Protein AF-A0A4Q8QTD3-F1 (afdb_monomer)

Radius of gyration: 36.37 Å; Cα contacts (8 Å, |Δi|>4): 148; chains: 1; bounding box: 73×109×83 Å

pLDDT: mean 72.82, std 19.36, range [32.16, 93.31]

Secondary structure (DSSP, 8-state):
-HHHHHHHHHTT-----SS-------S------SS-HHHHHHHHHHH-SEEEHHHHHHHHHHTT--HHHHHHHHHHHHHTTSEEEEETTEEEETTS--PPPPP-----------SS-HHHHHHHHHTT-S-EEHHHHHHHHHHTT--GGGHHHHHHHHHHTTSEEE-SSSEEEE-----------------SS-----------------

Solvent-accessible surface area (backbone atoms only — not comparable to full-atom values): 13478 Å² total; per-residue (Å²): 110,70,74,58,51,55,54,43,44,73,73,70,52,66,75,84,57,99,57,91,62,74,68,66,87,65,72,82,72,74,83,80,64,95,64,54,56,50,62,57,47,53,63,54,40,71,84,41,49,63,44,43,52,66,56,53,37,48,55,34,46,76,73,73,42,55,63,65,50,43,55,51,26,56,49,51,34,39,75,70,55,57,29,38,79,75,52,96,59,30,39,28,36,54,87,53,84,75,71,77,73,79,74,80,72,72,71,79,70,83,69,78,80,61,97,61,56,77,62,59,53,51,53,59,67,39,71,85,36,80,61,50,42,60,66,60,54,28,50,55,27,50,77,66,77,38,68,45,78,57,48,60,66,48,51,54,52,33,44,75,68,57,46,33,44,79,77,55,96,65,31,33,24,54,47,79,72,76,78,70,83,73,74,80,76,79,74,94,68,90,87,79,90,85,92,76,87,81,89,80,85,81,85,87,87,84,84,88,86,136

Nearest PDB structures (foldseek):
  5v89-assembly2_C  TM=8.504E-01  e=2.944E-02  Homo sapiens
  4n0b-assembly2_C  TM=5.192E-01  e=8.132E-01  Bacillus subtilis
  4mgr-assembly1_A  TM=4.210E-01  e=3.724E-01  Bacillus subtilis
  4tv7-assembly2_C  TM=5.434E-01  e=1.202E+00  Bacillus subtilis subsp. subtilis str. 168
  4tv7-assembly2_D  TM=4.326E-01  e=1.202E+00  Bacillus subtilis subsp. subtilis str. 168

Mean predicted aligned error: 20.64 Å

Structure (mmCIF, N/CA/C/O backbone):
data_AF-A0A4Q8QTD3-F1
#
_entry.id   AF-A0A4Q8QTD3-F1
#
loop_
_atom_site.group_PDB
_atom_site.id
_atom_site.type_symbol
_atom_site.label_atom_id
_atom_site.label_alt_id
_atom_site.label_comp_id
_atom_site.label_asym_id
_atom_site.label_entity_id
_atom_site.label_seq_id
_atom_site.pdbx_PDB_ins_code
_atom_site.Cartn_x
_atom_site.Cartn_y
_atom_site.Cartn_z
_atom_site.occupancy
_atom_site.B_iso_or_equiv
_atom_site.auth_seq_id
_atom_site.auth_comp_id
_atom_site.auth_asym_id
_atom_site.auth_atom_id
_atom_site.pdbx_PDB_model_num
ATOM 1 N N . MET A 1 1 ? -15.862 39.656 -31.531 1.00 57.81 1 MET A N 1
ATOM 2 C CA . MET A 1 1 ? -14.862 38.690 -31.011 1.00 57.81 1 MET A CA 1
ATOM 3 C C . MET A 1 1 ? -14.394 38.979 -29.577 1.00 57.81 1 MET A C 1
ATOM 5 O O . MET A 1 1 ? -14.148 38.025 -28.854 1.00 57.81 1 MET A O 1
ATOM 9 N N . GLY A 1 2 ? -14.325 40.237 -29.113 1.00 61.56 2 GLY A N 1
ATOM 10 C CA . GLY A 1 2 ? -13.826 40.591 -27.764 1.00 61.56 2 GLY A CA 1
ATOM 11 C C . GLY A 1 2 ? -14.442 39.853 -26.554 1.00 61.56 2 GLY A C 1
ATOM 12 O O . GLY A 1 2 ? -13.678 39.360 -25.724 1.00 61.56 2 GLY A O 1
ATOM 13 N N . PRO A 1 3 ? -15.777 39.686 -26.452 1.00 70.44 3 PRO A N 1
ATOM 14 C CA . PRO A 1 3 ? -16.388 38.979 -25.316 1.00 70.44 3 PRO A CA 1
ATOM 15 C C . PRO A 1 3 ? -16.019 37.488 -25.260 1.00 70.44 3 PRO A C 1
ATOM 17 O O . PRO A 1 3 ? -15.847 36.919 -24.186 1.00 70.44 3 PRO A O 1
ATOM 20 N N . ILE A 1 4 ? -15.852 36.865 -26.429 1.00 64.25 4 ILE A N 1
ATOM 21 C CA . ILE A 1 4 ? -15.535 35.439 -26.579 1.00 64.25 4 ILE A CA 1
ATOM 22 C C . ILE A 1 4 ? -14.076 35.181 -26.187 1.00 64.25 4 ILE A C 1
ATOM 24 O O . ILE A 1 4 ? -13.793 34.253 -25.434 1.00 64.25 4 ILE A O 1
ATOM 28 N N . ILE A 1 5 ? -13.157 36.051 -26.618 1.00 65.19 5 ILE A N 1
ATOM 29 C CA . ILE A 1 5 ? -11.734 35.982 -26.254 1.00 65.19 5 ILE A CA 1
ATOM 30 C C . ILE A 1 5 ? -11.563 36.117 -24.736 1.00 65.19 5 ILE A C 1
ATOM 32 O O . ILE A 1 5 ? -10.833 35.339 -24.129 1.00 65.19 5 ILE A O 1
ATOM 36 N N . ALA A 1 6 ? -12.284 37.044 -24.098 1.00 67.12 6 ALA A N 1
ATOM 37 C CA . ALA A 1 6 ? -12.226 37.224 -22.647 1.00 67.12 6 ALA A CA 1
ATOM 38 C C . ALA A 1 6 ? -12.678 35.968 -21.877 1.00 67.12 6 ALA A C 1
ATOM 40 O O . ALA A 1 6 ? -12.071 35.601 -20.868 1.00 67.12 6 ALA A O 1
ATOM 41 N N . MET A 1 7 ? -13.711 35.278 -22.367 1.00 68.75 7 MET A N 1
ATOM 42 C CA . MET A 1 7 ? -14.227 34.054 -21.751 1.00 68.75 7 MET A CA 1
ATOM 43 C C . MET A 1 7 ? -13.287 32.855 -21.971 1.00 68.75 7 MET A C 1
ATOM 45 O O . MET A 1 7 ? -13.043 32.094 -21.036 1.00 68.75 7 MET A O 1
ATOM 49 N N . LEU A 1 8 ? -12.680 32.735 -23.158 1.00 65.88 8 LEU A N 1
ATOM 50 C CA . LEU A 1 8 ? -11.681 31.708 -23.489 1.00 65.88 8 LEU A CA 1
ATOM 51 C C . LEU A 1 8 ? -10.381 31.868 -22.682 1.00 65.88 8 LEU A C 1
ATOM 53 O O . LEU A 1 8 ? -9.872 30.890 -22.134 1.00 65.88 8 LEU A O 1
ATOM 57 N N . THR A 1 9 ? -9.891 33.098 -22.513 1.00 67.06 9 THR A N 1
ATOM 58 C CA . THR A 1 9 ? -8.740 33.392 -21.643 1.00 67.06 9 THR A CA 1
ATOM 59 C C . THR A 1 9 ? -9.038 33.028 -20.187 1.00 67.06 9 THR A C 1
ATOM 61 O O . THR A 1 9 ? -8.181 32.480 -19.493 1.00 67.06 9 THR A O 1
ATOM 64 N N . ARG A 1 10 ? -10.273 33.263 -19.715 1.00 70.94 10 ARG A N 1
ATOM 65 C CA . ARG A 1 10 ? -10.701 32.907 -18.351 1.00 70.94 10 ARG A CA 1
ATOM 66 C C . ARG A 1 10 ? -10.740 31.391 -18.111 1.00 70.94 10 ARG A C 1
ATOM 68 O O . ARG A 1 10 ? -10.582 30.966 -16.971 1.00 70.94 10 ARG A O 1
ATOM 75 N N . MET A 1 11 ? -10.888 30.587 -19.165 1.00 66.81 11 MET A N 1
ATOM 76 C CA . MET A 1 11 ? -10.760 29.122 -19.124 1.00 66.81 11 MET A CA 1
ATOM 77 C C . MET A 1 11 ? -9.309 28.623 -19.256 1.00 66.81 11 MET A C 1
ATOM 79 O O . MET A 1 11 ? -9.078 27.417 -19.275 1.00 66.81 11 MET A O 1
ATOM 83 N N . GLY A 1 12 ? -8.322 29.524 -19.327 1.00 62.34 12 GLY A N 1
ATOM 84 C CA . GLY A 1 12 ? -6.897 29.179 -19.365 1.00 62.34 12 GLY A CA 1
ATOM 85 C C . GLY A 1 12 ? -6.316 28.962 -20.764 1.00 62.34 12 GLY A C 1
ATOM 86 O O . GLY A 1 12 ? -5.175 28.516 -20.875 1.00 62.34 12 GLY A O 1
ATOM 87 N N . VAL A 1 13 ? -7.059 29.292 -21.824 1.00 60.62 13 VAL A N 1
ATOM 88 C CA . VAL A 1 13 ? -6.584 29.202 -23.214 1.00 60.62 13 VAL A CA 1
ATOM 89 C C . VAL A 1 13 ? -5.667 30.392 -23.523 1.00 60.62 13 VAL A C 1
ATOM 91 O O . VAL A 1 13 ? -5.983 31.530 -23.177 1.00 60.62 13 VAL A O 1
ATOM 94 N N . ARG A 1 14 ? -4.517 30.143 -24.160 1.00 54.16 14 ARG A N 1
ATOM 95 C CA . ARG A 1 14 ? -3.536 31.169 -24.570 1.00 54.16 14 ARG A CA 1
ATOM 96 C C . ARG A 1 14 ? -3.346 31.142 -26.096 1.00 54.16 14 ARG A C 1
ATOM 98 O O . ARG A 1 14 ? -3.673 30.141 -26.716 1.00 54.16 14 ARG A O 1
ATOM 105 N N . ASN A 1 15 ? -2.826 32.231 -26.679 1.00 54.03 15 ASN A N 1
ATOM 106 C CA . ASN A 1 15 ? -2.647 32.447 -28.132 1.00 54.03 15 ASN A CA 1
ATOM 107 C C . ASN A 1 15 ? -3.945 32.467 -28.968 1.00 54.03 15 ASN A C 1
ATOM 109 O O . ASN A 1 15 ? -4.059 31.790 -29.984 1.00 54.03 15 ASN A O 1
ATOM 113 N N . ILE A 1 16 ? -4.925 33.284 -28.571 1.00 58.28 16 ILE A N 1
ATOM 114 C CA . ILE A 1 16 ? -6.166 33.462 -29.342 1.00 58.28 16 ILE A CA 1
ATOM 115 C C . ILE A 1 16 ? -5.935 34.517 -30.442 1.00 58.28 16 ILE A C 1
ATOM 117 O O . ILE A 1 16 ? -6.008 35.716 -30.176 1.00 58.28 16 ILE A O 1
ATOM 121 N N . GLY A 1 17 ? -5.609 34.076 -31.660 1.00 55.69 17 GLY A N 1
ATOM 122 C CA . GLY A 1 17 ? -5.544 34.927 -32.858 1.00 55.69 17 GLY A CA 1
ATOM 123 C C . GLY A 1 17 ? -6.922 35.193 -33.489 1.00 55.69 17 GLY A C 1
ATOM 124 O O . GLY A 1 17 ? -7.941 34.693 -33.016 1.00 55.69 17 GLY A O 1
ATOM 125 N N . TYR A 1 18 ? -6.961 35.971 -34.581 1.00 49.91 18 TYR A N 1
ATOM 126 C CA . TYR A 1 18 ? -8.181 36.187 -35.390 1.00 49.91 18 TYR A CA 1
ATOM 127 C C . TYR A 1 18 ? -8.646 34.925 -36.134 1.00 49.91 18 TYR A C 1
ATOM 129 O O . TYR A 1 18 ? -9.804 34.833 -36.536 1.00 49.91 18 TYR A O 1
ATOM 137 N N . GLU A 1 19 ? -7.764 33.938 -36.257 1.00 49.84 19 GLU A N 1
ATOM 138 C CA . GLU A 1 19 ? -8.079 32.592 -36.707 1.00 49.84 19 GLU A CA 1
ATOM 139 C C . GLU A 1 19 ? -8.161 31.686 -35.476 1.00 49.84 19 GLU A C 1
ATOM 141 O O . GLU A 1 19 ? -7.237 31.644 -34.663 1.00 49.84 19 GLU A O 1
ATOM 146 N N . LEU A 1 20 ? -9.279 30.977 -35.321 1.00 46.25 20 LEU A N 1
ATOM 147 C CA . LEU A 1 20 ? -9.574 30.035 -34.234 1.00 46.25 20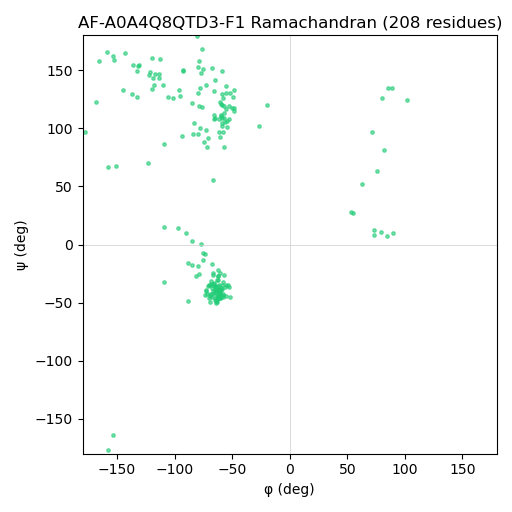 LEU A CA 1
ATOM 148 C C . LEU A 1 20 ? -8.666 28.782 -34.285 1.00 46.25 20 LEU A C 1
ATOM 150 O O . LEU A 1 20 ? -9.147 27.653 -34.306 1.00 46.25 20 LEU A O 1
ATOM 154 N N . ARG A 1 21 ? -7.338 28.942 -34.280 1.00 45.50 21 ARG A N 1
ATOM 155 C CA . ARG A 1 21 ? -6.421 27.864 -33.895 1.00 45.50 21 ARG A CA 1
ATOM 156 C C . ARG A 1 21 ? -6.427 27.768 -32.376 1.00 45.50 21 ARG A C 1
ATOM 158 O O . ARG A 1 21 ? -5.845 28.580 -31.668 1.00 45.50 21 ARG A O 1
ATOM 165 N N . THR A 1 22 ? -7.180 26.793 -31.891 1.00 50.28 22 THR A N 1
ATOM 166 C CA . THR A 1 22 ? -7.312 26.451 -30.479 1.00 50.28 22 THR A CA 1
ATOM 167 C C . THR A 1 22 ? -6.312 25.350 -30.153 1.00 50.28 22 THR A C 1
ATOM 169 O O . THR A 1 22 ? -6.612 24.169 -30.300 1.00 50.28 22 THR A O 1
ATOM 172 N N . ASP A 1 23 ? -5.125 25.721 -29.676 1.00 46.09 23 ASP A N 1
ATOM 173 C CA . ASP A 1 23 ? -4.270 24.763 -28.977 1.00 46.09 23 ASP A CA 1
ATOM 174 C C . ASP A 1 23 ? -4.876 24.538 -27.585 1.00 46.09 23 ASP A C 1
ATOM 176 O O . ASP A 1 23 ? -4.582 25.233 -26.610 1.00 46.09 23 ASP A O 1
ATOM 180 N N . ILE A 1 24 ? -5.798 23.578 -27.493 1.00 51.88 24 ILE A N 1
ATOM 181 C CA . ILE A 1 24 ? -6.149 22.967 -26.209 1.00 51.88 24 ILE A CA 1
ATOM 182 C C . ILE A 1 24 ? -4.835 22.382 -25.679 1.00 51.88 24 ILE A C 1
ATOM 184 O O . ILE A 1 24 ? -4.181 21.674 -26.447 1.00 51.88 24 ILE A O 1
ATOM 188 N N . PRO A 1 25 ? -4.414 22.635 -24.422 1.00 49.06 25 PRO A N 1
ATOM 189 C CA . PRO A 1 25 ? -3.289 21.921 -23.836 1.00 49.06 25 PRO A CA 1
ATOM 190 C C . PRO A 1 25 ? -3.655 20.440 -23.825 1.00 49.06 25 PRO A C 1
ATOM 192 O O . PRO A 1 25 ? -4.362 19.950 -22.943 1.00 49.06 25 PRO A O 1
ATOM 195 N N . ALA A 1 26 ? -3.253 19.751 -24.889 1.00 46.31 26 ALA A N 1
ATOM 196 C CA . ALA A 1 26 ? -3.499 18.348 -25.078 1.00 46.31 26 ALA A CA 1
ATOM 197 C C . ALA A 1 26 ? -2.926 17.644 -23.853 1.00 46.31 26 ALA A C 1
ATOM 199 O O . ALA A 1 26 ? -1.805 17.934 -23.426 1.00 46.31 26 ALA A O 1
ATOM 200 N N . PHE A 1 27 ? -3.749 16.775 -23.262 1.00 48.12 27 PHE A N 1
ATOM 201 C CA . PHE A 1 27 ? -3.371 15.754 -22.295 1.00 48.12 27 PHE A CA 1
ATOM 202 C C . PHE A 1 27 ? -1.881 15.448 -22.381 1.00 48.12 27 PHE A C 1
ATOM 204 O O . PHE A 1 27 ? -1.453 15.043 -23.460 1.00 48.12 27 PHE A O 1
ATOM 211 N N . ALA A 1 28 ? -1.140 15.654 -21.280 1.00 48.53 28 ALA A N 1
ATOM 212 C CA . ALA A 1 28 ? 0.297 15.396 -21.165 1.00 48.53 28 ALA A CA 1
ATOM 213 C C . ALA A 1 28 ? 0.714 14.291 -22.139 1.00 48.53 28 ALA A C 1
ATOM 215 O O . ALA A 1 28 ? 0.386 13.117 -21.926 1.00 48.53 28 ALA A O 1
ATOM 216 N N . SER A 1 29 ? 1.314 14.693 -23.263 1.00 50.56 29 SER A N 1
ATOM 217 C CA . SER A 1 29 ? 1.641 13.770 -24.339 1.00 50.56 29 SER A CA 1
ATOM 218 C C . SER A 1 29 ? 2.518 12.696 -23.724 1.00 50.56 29 SER A C 1
ATOM 220 O O . SER A 1 29 ? 3.561 13.011 -23.146 1.00 50.56 29 SER A O 1
ATOM 222 N N . LYS A 1 30 ? 2.072 11.437 -23.772 1.00 56.81 30 LYS A N 1
ATOM 223 C CA . LYS A 1 30 ? 2.907 10.322 -23.333 1.00 56.81 30 LYS A CA 1
ATOM 224 C C . LYS A 1 30 ? 4.195 10.427 -24.134 1.00 56.81 30 LYS A C 1
ATOM 226 O O . LYS A 1 30 ? 4.128 10.340 -25.357 1.00 56.81 30 LYS A O 1
ATOM 231 N N . THR A 1 31 ? 5.322 10.645 -23.459 1.00 62.38 31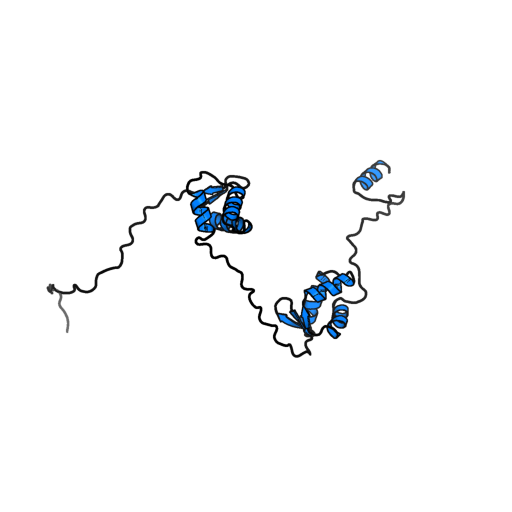 THR A N 1
ATOM 232 C CA . THR A 1 31 ? 6.637 10.595 -24.092 1.00 62.38 31 THR A CA 1
ATOM 233 C C . THR A 1 31 ? 6.727 9.257 -24.812 1.00 62.38 31 THR A C 1
ATOM 235 O O . THR A 1 31 ? 6.722 8.197 -24.180 1.00 62.38 31 THR A O 1
ATOM 238 N N . ALA A 1 32 ? 6.663 9.305 -26.139 1.00 63.31 32 ALA A N 1
ATOM 239 C CA . ALA A 1 32 ? 6.834 8.131 -26.965 1.00 63.31 32 ALA A CA 1
ATOM 240 C C . ALA A 1 32 ? 8.333 7.850 -26.981 1.00 63.31 32 ALA A C 1
ATOM 242 O O . ALA A 1 32 ? 9.123 8.707 -27.363 1.00 63.31 32 ALA A O 1
ATOM 243 N N . HIS A 1 33 ? 8.717 6.684 -26.477 1.00 74.00 33 HIS A N 1
ATOM 244 C CA . HIS A 1 33 ? 10.089 6.211 -26.574 1.00 74.00 33 HIS A CA 1
ATOM 245 C C . HIS A 1 33 ? 10.166 5.280 -27.785 1.00 74.00 33 HIS A C 1
ATOM 247 O O . HIS A 1 33 ? 9.319 4.394 -27.913 1.00 74.00 33 HIS A O 1
ATOM 253 N N . ASP A 1 34 ? 11.182 5.454 -28.631 1.00 74.31 34 ASP A N 1
ATOM 254 C CA . ASP A 1 34 ? 11.360 4.656 -29.856 1.00 74.31 34 ASP A CA 1
ATOM 255 C C . ASP A 1 34 ? 11.589 3.167 -29.557 1.00 74.31 34 ASP A C 1
ATOM 257 O O . ASP A 1 34 ? 11.184 2.285 -30.312 1.00 74.31 34 ASP A O 1
ATOM 261 N N . ILE A 1 35 ? 12.199 2.879 -28.405 1.00 83.06 35 ILE A N 1
ATOM 262 C CA . ILE A 1 35 ? 12.491 1.520 -27.945 1.00 83.06 35 ILE A CA 1
ATOM 263 C C . ILE A 1 35 ? 11.379 1.053 -27.006 1.00 83.06 35 ILE A C 1
ATOM 265 O O . ILE A 1 35 ? 11.085 1.711 -25.996 1.00 83.06 35 ILE A O 1
ATOM 269 N N . LYS A 1 36 ? 10.802 -0.124 -27.279 1.00 86.38 36 LYS A N 1
ATOM 270 C CA . LYS A 1 36 ? 9.797 -0.740 -26.403 1.00 86.38 36 LYS A CA 1
ATOM 271 C C . LYS A 1 36 ? 10.368 -0.965 -25.004 1.00 86.38 36 LYS A C 1
ATOM 273 O O . LYS A 1 36 ? 11.552 -1.226 -24.816 1.00 86.38 36 LYS A O 1
ATOM 278 N N . ALA A 1 37 ? 9.500 -0.894 -24.000 1.00 85.69 37 ALA A N 1
ATOM 279 C CA . ALA A 1 37 ? 9.891 -1.082 -22.604 1.00 85.69 37 ALA A CA 1
ATOM 280 C C . ALA A 1 37 ? 10.562 -2.448 -22.345 1.00 85.69 37 ALA A C 1
ATOM 282 O O . ALA A 1 37 ? 11.448 -2.544 -21.504 1.00 85.69 37 ALA A O 1
ATOM 283 N N . GLU A 1 38 ? 10.163 -3.486 -23.079 1.00 89.00 38 GLU A N 1
ATOM 284 C CA . GLU A 1 38 ? 10.738 -4.833 -22.981 1.00 89.00 38 GLU A CA 1
ATOM 285 C C . GLU A 1 38 ? 12.164 -4.895 -23.529 1.00 89.00 38 GLU A C 1
ATOM 287 O O . GLU A 1 38 ? 13.045 -5.427 -22.860 1.00 89.00 38 GLU A O 1
ATOM 292 N N . ASP A 1 39 ? 12.411 -4.308 -24.700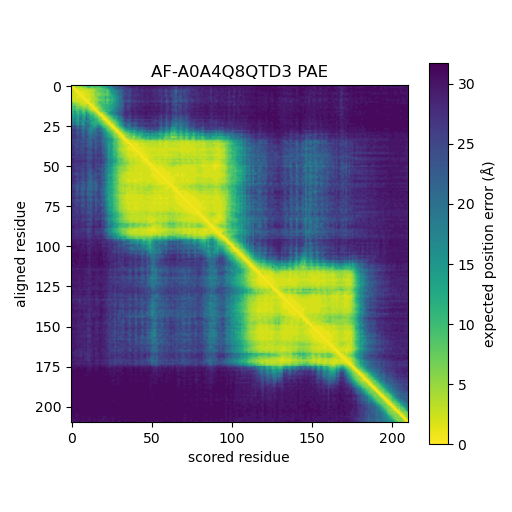 1.00 87.88 39 ASP A N 1
ATOM 293 C CA . ASP A 1 39 ? 13.738 -4.289 -25.328 1.00 87.88 39 ASP A CA 1
ATOM 294 C C . ASP A 1 39 ? 14.715 -3.451 -24.494 1.00 87.88 39 ASP A C 1
ATOM 296 O O . ASP A 1 39 ? 15.849 -3.857 -24.242 1.00 87.88 39 ASP A O 1
ATOM 300 N N . PHE A 1 40 ? 14.229 -2.326 -23.963 1.00 89.50 40 PHE A N 1
ATOM 301 C CA . PHE A 1 40 ? 14.981 -1.483 -23.038 1.00 89.50 40 PHE A CA 1
ATOM 302 C C . PHE A 1 40 ? 15.378 -2.240 -21.762 1.00 89.50 40 PHE A C 1
ATOM 304 O O . PHE A 1 40 ? 16.529 -2.195 -21.334 1.00 89.50 40 PHE A O 1
ATOM 311 N N . LEU A 1 41 ? 14.442 -2.993 -21.173 1.00 90.50 41 LEU A N 1
ATOM 312 C CA . LEU A 1 41 ? 14.736 -3.817 -20.003 1.00 90.50 41 LEU A CA 1
ATOM 313 C C . LEU A 1 41 ? 15.664 -4.994 -20.348 1.00 90.50 41 LEU A C 1
ATOM 315 O O . LEU A 1 41 ? 16.508 -5.351 -19.533 1.00 90.50 41 LEU A O 1
ATOM 319 N N . THR A 1 42 ? 15.544 -5.565 -21.550 1.00 89.25 42 THR A N 1
ATOM 320 C 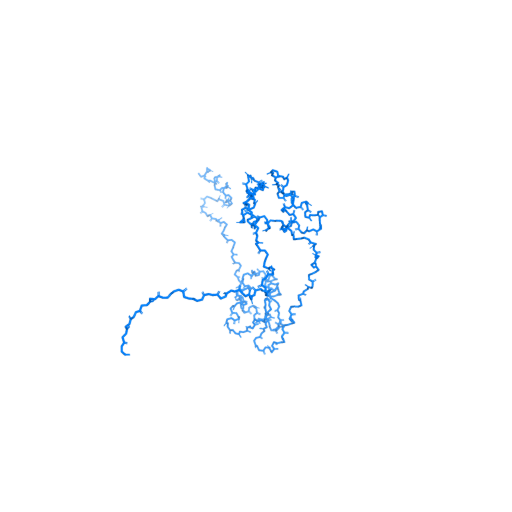CA . THR A 1 42 ? 16.362 -6.695 -22.024 1.00 89.25 42 THR A CA 1
ATOM 321 C C . THR A 1 42 ? 17.846 -6.340 -22.089 1.00 89.25 42 THR A C 1
ATOM 323 O O . THR A 1 42 ? 18.676 -7.128 -21.638 1.00 89.25 42 THR A O 1
ATOM 326 N N . ALA A 1 43 ? 18.184 -5.141 -22.572 1.00 88.19 43 ALA A N 1
ATOM 327 C CA . ALA A 1 43 ? 19.566 -4.664 -22.574 1.00 88.19 43 ALA A CA 1
ATOM 328 C C . ALA A 1 43 ? 20.130 -4.548 -21.146 1.00 88.19 43 ALA A C 1
ATOM 330 O O . ALA A 1 43 ? 21.240 -4.987 -20.870 1.00 88.19 43 ALA A O 1
ATOM 331 N N . TRP A 1 44 ? 19.336 -4.029 -20.207 1.00 91.06 44 TRP A N 1
ATOM 332 C CA . TRP A 1 44 ? 19.777 -3.802 -18.830 1.00 91.06 44 TRP A CA 1
ATOM 333 C C . TRP A 1 44 ? 19.974 -5.089 -18.009 1.00 91.06 44 TRP A C 1
ATOM 335 O O . TRP A 1 44 ? 20.895 -5.176 -17.192 1.00 91.06 44 TRP A O 1
ATOM 345 N N . ILE A 1 45 ? 19.137 -6.112 -18.224 1.00 90.25 45 ILE A N 1
ATOM 346 C CA . ILE A 1 45 ? 19.247 -7.404 -17.517 1.00 90.25 45 ILE A CA 1
ATOM 347 C C . ILE A 1 45 ? 20.418 -8.268 -18.007 1.00 90.25 45 ILE A C 1
ATOM 349 O O . ILE A 1 45 ? 20.703 -9.301 -17.395 1.00 90.25 45 ILE A O 1
ATOM 353 N N . ALA A 1 46 ? 21.093 -7.881 -19.096 1.00 86.69 46 ALA A N 1
ATOM 354 C CA . ALA A 1 46 ? 22.343 -8.515 -19.507 1.00 86.69 46 ALA A CA 1
ATOM 355 C C . ALA A 1 46 ? 23.418 -8.336 -18.421 1.00 86.69 46 ALA A C 1
ATOM 357 O O . ALA A 1 46 ? 24.031 -9.321 -18.009 1.00 86.69 46 ALA A O 1
ATOM 358 N N . ASP A 1 47 ? 23.531 -7.112 -17.894 1.00 86.44 47 ASP A N 1
ATOM 359 C CA . ASP A 1 47 ? 24.471 -6.730 -16.832 1.00 86.44 47 ASP A CA 1
ATOM 360 C C . ASP A 1 47 ? 23.904 -6.947 -15.418 1.00 86.44 47 ASP A C 1
ATOM 362 O O . ASP A 1 47 ? 24.641 -6.973 -14.433 1.00 86.44 47 ASP A O 1
ATOM 366 N N . HIS A 1 48 ? 22.583 -7.124 -15.302 1.00 87.06 48 HIS A N 1
ATOM 367 C CA . HIS A 1 48 ? 21.876 -7.329 -14.033 1.00 87.06 48 HIS A CA 1
ATOM 368 C C . HIS A 1 48 ? 21.089 -8.651 -14.053 1.00 87.06 48 HIS A C 1
ATOM 370 O O . HIS A 1 48 ? 19.856 -8.635 -14.072 1.00 87.06 48 HIS A O 1
ATOM 376 N N . PRO A 1 49 ? 21.767 -9.818 -14.029 1.00 84.75 49 PRO A N 1
ATOM 377 C CA . PRO A 1 49 ? 21.121 -11.129 -14.158 1.00 84.75 49 PRO A CA 1
ATOM 378 C C . PRO A 1 49 ? 20.132 -11.444 -13.028 1.00 84.75 49 PRO A C 1
ATOM 380 O O . PRO A 1 49 ? 19.177 -12.196 -13.223 1.00 84.75 49 PRO A O 1
ATOM 383 N N . THR A 1 50 ? 20.341 -10.864 -11.844 1.00 88.50 50 THR A N 1
ATOM 384 C CA . THR A 1 50 ? 19.438 -10.939 -10.689 1.00 88.50 50 THR A CA 1
ATOM 385 C C . THR A 1 50 ? 19.240 -9.542 -10.124 1.00 88.50 50 THR A C 1
ATOM 387 O O . THR A 1 50 ? 20.222 -8.865 -9.821 1.00 88.50 50 THR A O 1
ATOM 390 N N . PHE A 1 51 ? 17.995 -9.101 -9.955 1.00 89.38 51 PHE A N 1
ATOM 391 C CA . PHE A 1 51 ? 17.710 -7.708 -9.611 1.00 89.38 51 PHE A CA 1
ATOM 392 C C . PHE A 1 51 ? 16.392 -7.530 -8.850 1.00 89.38 51 PHE A C 1
ATOM 394 O O . PHE A 1 51 ? 15.500 -8.388 -8.868 1.00 89.38 51 PHE A O 1
ATOM 401 N N . LYS A 1 52 ? 16.242 -6.375 -8.188 1.00 91.25 52 LYS A N 1
ATOM 402 C CA . LYS A 1 52 ? 14.977 -5.968 -7.564 1.00 91.25 52 LYS A CA 1
ATOM 403 C C . LYS A 1 52 ? 14.157 -5.113 -8.520 1.00 91.25 52 LYS A C 1
ATOM 405 O O . LYS A 1 52 ? 14.689 -4.304 -9.273 1.00 91.25 52 LYS A O 1
ATOM 410 N N . ALA A 1 53 ? 12.834 -5.197 -8.404 1.00 91.50 53 ALA A N 1
ATOM 411 C CA . ALA A 1 53 ? 11.894 -4.364 -9.157 1.00 91.50 53 ALA A CA 1
ATOM 412 C C . ALA A 1 53 ? 12.205 -2.865 -9.018 1.00 91.50 53 ALA A C 1
ATOM 414 O O . ALA A 1 53 ? 12.059 -2.105 -9.967 1.00 91.50 53 ALA A O 1
ATOM 415 N N . ILE A 1 54 ? 12.647 -2.442 -7.828 1.00 91.12 54 ILE A N 1
ATOM 416 C CA . ILE A 1 54 ? 12.980 -1.042 -7.552 1.00 91.12 54 ILE A CA 1
ATOM 417 C C . ILE A 1 54 ? 14.193 -0.559 -8.354 1.00 91.12 54 ILE A C 1
ATOM 419 O O . ILE A 1 54 ? 14.212 0.599 -8.767 1.00 91.12 54 ILE A O 1
ATOM 423 N N . ASP A 1 55 ? 15.155 -1.441 -8.625 1.00 92.12 55 ASP A N 1
ATOM 424 C CA . ASP A 1 55 ? 16.354 -1.116 -9.398 1.00 92.12 55 ASP A CA 1
ATOM 425 C C . ASP A 1 55 ? 15.986 -0.934 -10.876 1.00 92.12 55 ASP A C 1
ATOM 427 O O . ASP A 1 55 ? 16.357 0.068 -11.487 1.00 92.12 55 ASP A O 1
ATOM 431 N N . ALA A 1 56 ? 15.126 -1.812 -11.408 1.00 92.06 56 ALA A N 1
ATOM 432 C CA . ALA A 1 56 ? 14.559 -1.666 -12.749 1.00 92.06 56 ALA A CA 1
ATOM 433 C C . ALA A 1 56 ? 13.709 -0.386 -12.882 1.00 92.06 56 ALA A C 1
ATOM 435 O O . ALA A 1 56 ? 13.801 0.332 -13.877 1.00 92.06 56 ALA A O 1
ATOM 436 N N . VAL A 1 57 ? 12.912 -0.039 -11.862 1.00 93.31 57 VAL A N 1
ATOM 437 C CA . VAL A 1 57 ? 12.154 1.227 -11.840 1.00 93.31 57 VAL A CA 1
ATOM 438 C C . VAL A 1 57 ? 13.096 2.432 -11.819 1.00 93.31 57 VAL A C 1
ATOM 440 O O . VAL A 1 57 ? 12.815 3.432 -12.479 1.00 93.31 57 VAL A O 1
ATOM 443 N N . ARG A 1 58 ? 14.218 2.359 -11.092 1.00 92.62 58 ARG A N 1
ATOM 444 C CA . ARG A 1 58 ? 15.228 3.426 -11.074 1.00 92.62 58 ARG A CA 1
ATOM 445 C C . ARG A 1 58 ? 15.869 3.605 -12.448 1.00 92.62 58 ARG A C 1
ATOM 447 O O . ARG A 1 58 ? 16.024 4.742 -12.877 1.00 92.62 58 ARG A O 1
ATOM 454 N N . HIS A 1 59 ? 16.180 2.508 -13.135 1.00 92.31 59 HIS A N 1
ATOM 455 C CA . HIS A 1 59 ? 16.723 2.544 -14.491 1.00 92.31 59 HIS A CA 1
ATOM 456 C C . HIS A 1 59 ? 15.741 3.186 -15.483 1.00 92.31 59 HIS A C 1
ATOM 458 O O . HIS A 1 59 ? 16.105 4.112 -16.199 1.00 92.31 59 HIS A O 1
ATOM 464 N N . PHE A 1 60 ? 14.463 2.798 -15.438 1.00 91.88 60 PHE A N 1
ATOM 465 C CA . PHE A 1 60 ? 13.417 3.406 -16.268 1.00 91.88 60 PHE A CA 1
ATOM 466 C C . PHE A 1 60 ? 13.249 4.904 -15.999 1.00 91.88 60 PHE A C 1
ATOM 468 O O . PHE A 1 60 ? 13.124 5.687 -16.933 1.00 91.88 60 PHE A O 1
ATOM 475 N N . ARG A 1 61 ? 13.276 5.320 -14.729 1.00 89.81 61 ARG A N 1
ATOM 476 C CA . ARG A 1 61 ? 13.180 6.740 -14.361 1.00 89.81 61 ARG A CA 1
ATOM 477 C C . ARG A 1 61 ? 14.370 7.562 -14.840 1.00 89.81 61 ARG A C 1
ATOM 479 O O . ARG A 1 61 ? 14.171 8.719 -15.191 1.00 89.81 61 ARG A O 1
ATOM 486 N N . ALA A 1 62 ? 15.573 6.988 -14.834 1.00 89.31 62 ALA A N 1
ATOM 487 C CA . ALA A 1 62 ? 16.766 7.664 -15.338 1.00 89.31 62 ALA A CA 1
ATOM 488 C C . ALA A 1 62 ? 16.647 7.991 -16.838 1.00 89.31 62 ALA A C 1
ATOM 490 O O . ALA A 1 62 ? 17.147 9.021 -17.268 1.00 89.31 62 ALA A O 1
ATOM 491 N N . ASP A 1 63 ? 15.910 7.170 -17.591 1.00 86.06 63 ASP A N 1
ATOM 492 C CA . ASP A 1 63 ? 15.588 7.375 -19.012 1.00 86.06 63 ASP A CA 1
ATOM 493 C C . ASP A 1 63 ? 14.281 8.173 -19.233 1.00 86.06 63 ASP A C 1
ATOM 495 O O . ASP A 1 63 ? 13.737 8.232 -20.332 1.00 86.06 63 ASP A O 1
ATOM 499 N N . GLY A 1 64 ? 13.700 8.749 -18.173 1.00 85.50 64 GLY A N 1
ATOM 500 C CA . GLY A 1 64 ? 12.441 9.503 -18.249 1.00 85.50 64 GLY A CA 1
ATOM 501 C C . GLY A 1 64 ? 11.181 8.648 -18.450 1.00 85.50 64 GLY A C 1
ATOM 502 O O . GLY A 1 64 ? 10.091 9.192 -18.634 1.00 85.50 64 GLY A O 1
ATOM 503 N N . ARG A 1 65 ? 11.284 7.315 -18.377 1.00 87.56 65 ARG A N 1
ATOM 504 C CA . ARG A 1 65 ? 10.153 6.389 -18.538 1.00 87.56 65 ARG A CA 1
ATOM 505 C C . ARG A 1 65 ? 9.313 6.289 -17.268 1.00 87.56 65 ARG A C 1
ATOM 507 O O . ARG A 1 65 ? 9.781 6.425 -16.135 1.00 87.56 65 ARG A O 1
ATOM 514 N N . THR A 1 66 ? 8.036 5.964 -17.450 1.00 88.06 66 THR A N 1
ATOM 515 C CA . THR A 1 66 ? 7.098 5.808 -16.331 1.00 88.06 66 THR A CA 1
ATOM 516 C C . THR A 1 66 ? 7.304 4.498 -15.566 1.00 88.06 66 THR A C 1
ATOM 518 O O . THR A 1 66 ? 7.637 3.455 -16.133 1.00 88.06 66 THR A O 1
ATOM 521 N N . ASN A 1 67 ? 6.983 4.513 -14.268 1.00 89.94 67 ASN A N 1
ATOM 522 C CA . ASN A 1 67 ? 6.945 3.298 -13.447 1.00 89.94 67 ASN A CA 1
ATOM 523 C C . ASN A 1 67 ? 5.997 2.236 -14.025 1.00 89.94 67 ASN A C 1
ATOM 525 O O . ASN A 1 67 ? 6.277 1.045 -13.929 1.00 89.94 67 ASN A O 1
ATOM 529 N N . GLY A 1 68 ? 4.870 2.669 -14.602 1.00 88.44 68 GLY A N 1
ATOM 530 C CA . GLY A 1 68 ? 3.887 1.772 -15.208 1.00 88.44 68 GLY A CA 1
ATOM 531 C C . GLY A 1 68 ? 4.490 0.963 -16.353 1.00 88.44 68 GLY A C 1
ATOM 532 O O . GLY A 1 68 ? 4.328 -0.252 -16.378 1.00 88.44 68 GLY A O 1
ATOM 533 N N . ALA A 1 69 ? 5.263 1.609 -17.233 1.00 88.50 69 ALA A N 1
ATOM 534 C CA . ALA A 1 69 ? 5.960 0.930 -18.325 1.00 88.50 69 ALA A CA 1
ATOM 535 C C . ALA A 1 69 ? 6.943 -0.140 -17.817 1.00 88.50 69 ALA A C 1
ATOM 537 O O . ALA A 1 69 ? 7.000 -1.227 -18.386 1.00 88.50 69 ALA A O 1
ATOM 538 N N . CYS A 1 70 ? 7.655 0.132 -16.716 1.00 92.12 70 CYS A N 1
ATOM 539 C CA . CYS A 1 70 ? 8.557 -0.832 -16.077 1.00 92.12 70 CYS A CA 1
ATOM 540 C C . CYS A 1 70 ? 7.802 -2.068 -15.560 1.00 92.12 70 CYS A C 1
ATOM 542 O O . CYS A 1 70 ? 8.166 -3.198 -15.876 1.00 92.12 70 CYS A O 1
ATOM 544 N N . TYR A 1 71 ? 6.710 -1.875 -14.811 1.00 93.19 71 TYR A N 1
ATOM 545 C CA . TYR A 1 71 ? 5.926 -3.000 -14.289 1.00 93.19 71 TYR A CA 1
ATOM 546 C C . TYR A 1 71 ? 5.237 -3.809 -15.390 1.00 93.19 71 TYR A C 1
ATOM 548 O O . TYR A 1 71 ? 5.167 -5.034 -15.278 1.00 93.19 71 TYR A O 1
ATOM 556 N N . THR A 1 72 ? 4.768 -3.151 -16.453 1.00 92.12 72 THR A N 1
ATOM 557 C CA . THR A 1 72 ? 4.231 -3.836 -17.632 1.00 92.12 72 THR A CA 1
ATOM 558 C C . THR A 1 72 ? 5.313 -4.669 -18.312 1.00 92.12 72 THR A C 1
ATOM 560 O O . THR A 1 72 ? 5.088 -5.852 -18.534 1.00 92.12 72 THR A O 1
ATOM 563 N N . ALA A 1 73 ? 6.505 -4.113 -18.556 1.00 91.75 73 ALA A N 1
ATOM 564 C CA . ALA A 1 73 ? 7.614 -4.857 -19.157 1.00 91.75 73 ALA A CA 1
ATOM 565 C C . ALA A 1 73 ? 8.037 -6.062 -18.306 1.00 91.75 73 ALA A C 1
ATOM 567 O O . ALA A 1 73 ? 8.157 -7.166 -18.827 1.00 91.75 73 ALA A O 1
ATOM 568 N N . LEU A 1 74 ? 8.180 -5.886 -16.986 1.00 93.19 74 LEU A N 1
ATOM 569 C CA . LEU A 1 74 ? 8.498 -6.984 -16.066 1.00 93.19 74 LEU A CA 1
ATOM 570 C C . LEU A 1 74 ? 7.455 -8.101 -16.129 1.00 93.19 74 LEU A C 1
ATOM 572 O O . LEU A 1 74 ? 7.812 -9.276 -16.133 1.00 93.19 74 LEU A O 1
ATOM 576 N N . ARG A 1 75 ? 6.167 -7.744 -16.184 1.00 92.50 75 ARG A N 1
ATOM 577 C CA . ARG A 1 75 ? 5.084 -8.717 -16.319 1.00 92.50 75 ARG A CA 1
ATOM 578 C C . ARG A 1 75 ? 5.171 -9.458 -17.651 1.00 92.50 75 ARG A C 1
ATOM 580 O O . ARG A 1 75 ? 5.182 -10.684 -17.638 1.00 92.50 75 ARG A O 1
ATOM 587 N N . THR A 1 76 ? 5.293 -8.737 -18.765 1.00 92.25 76 THR A N 1
ATOM 588 C CA . THR A 1 76 ? 5.361 -9.347 -20.097 1.00 92.25 76 THR A CA 1
ATOM 589 C C . THR A 1 76 ? 6.577 -10.261 -20.242 1.00 92.25 76 THR A C 1
ATOM 591 O O . THR A 1 76 ? 6.467 -11.350 -20.789 1.00 92.25 76 THR A O 1
ATOM 594 N N . MET A 1 77 ? 7.739 -9.868 -19.718 1.00 91.62 77 MET A N 1
ATOM 595 C CA . MET A 1 77 ? 8.957 -10.685 -19.772 1.00 91.62 77 MET A CA 1
ATOM 596 C C . MET A 1 77 ? 8.870 -11.947 -18.902 1.00 91.62 77 MET A C 1
ATOM 598 O O . MET A 1 77 ? 9.422 -12.986 -19.259 1.00 91.62 77 MET A O 1
ATOM 602 N N . VAL A 1 78 ? 8.135 -11.896 -17.786 1.00 92.00 78 VAL A N 1
ATOM 603 C CA . VAL A 1 78 ? 7.816 -13.101 -17.003 1.00 92.00 78 VAL A CA 1
ATOM 604 C C . VAL A 1 78 ? 6.842 -14.008 -17.758 1.00 92.00 78 VAL A C 1
ATOM 606 O O . VAL A 1 78 ? 7.053 -15.216 -17.794 1.00 92.00 78 VAL A O 1
ATOM 609 N N . GLU A 1 79 ? 5.809 -13.449 -18.394 1.00 90.81 79 GLU A N 1
ATOM 610 C CA . GLU A 1 79 ? 4.848 -14.211 -19.209 1.00 90.81 79 GLU A CA 1
ATOM 611 C C . GLU A 1 79 ? 5.520 -14.863 -20.433 1.00 90.81 79 GLU A C 1
ATOM 613 O O . GLU A 1 79 ? 5.216 -16.005 -20.766 1.00 90.81 79 GLU A O 1
ATOM 618 N N . LYS A 1 80 ? 6.493 -14.181 -21.051 1.00 89.88 80 LYS A N 1
ATOM 619 C CA . LYS A 1 80 ? 7.326 -14.701 -22.150 1.00 89.88 80 LYS A CA 1
ATOM 620 C C . LYS A 1 80 ? 8.404 -15.695 -21.704 1.00 89.88 80 LYS A C 1
ATOM 622 O O . LYS A 1 80 ? 9.094 -16.253 -22.550 1.00 89.88 80 LYS A O 1
ATOM 627 N N . GLY A 1 81 ? 8.591 -15.889 -20.399 1.00 86.12 81 GLY A N 1
ATOM 628 C CA . GLY A 1 81 ? 9.596 -16.801 -19.855 1.00 86.12 81 GLY A CA 1
ATOM 629 C C . GLY A 1 81 ? 11.046 -16.319 -19.973 1.00 86.12 81 GLY A C 1
ATOM 630 O O . GLY A 1 81 ? 11.951 -17.105 -19.722 1.00 86.12 81 GLY A O 1
ATOM 631 N N . THR A 1 82 ? 11.298 -15.049 -20.316 1.00 87.44 82 THR A N 1
ATOM 632 C CA . THR A 1 82 ? 12.660 -14.477 -20.330 1.00 87.44 82 THR A CA 1
ATOM 633 C C . THR A 1 82 ? 13.142 -14.102 -18.926 1.00 87.44 82 THR A C 1
ATOM 635 O O . THR A 1 82 ? 14.343 -14.111 -18.647 1.00 87.44 82 THR A O 1
ATOM 638 N N . LEU A 1 83 ? 12.204 -13.829 -18.013 1.00 90.88 83 LEU A N 1
ATOM 639 C CA . LEU A 1 83 ? 12.460 -13.591 -16.595 1.00 90.88 83 LEU A CA 1
ATOM 640 C C . LEU A 1 83 ? 11.749 -14.621 -15.716 1.00 90.88 83 LEU A C 1
ATOM 642 O O . LEU A 1 83 ? 10.595 -14.982 -15.937 1.00 90.88 83 LEU A O 1
ATOM 646 N N . LYS A 1 84 ? 12.406 -15.008 -14.626 1.00 89.31 84 LYS A N 1
ATOM 647 C CA . LYS A 1 84 ? 11.832 -15.785 -13.532 1.00 89.31 84 LYS A CA 1
ATOM 648 C C . LYS A 1 84 ? 11.608 -14.888 -12.320 1.00 89.31 84 LYS A C 1
ATOM 650 O O . LYS A 1 84 ? 12.521 -14.227 -11.824 1.00 89.31 84 LYS A O 1
ATOM 655 N N . LYS A 1 85 ? 10.384 -14.892 -11.796 1.00 89.25 85 LYS A N 1
ATOM 656 C CA . LYS A 1 85 ? 10.060 -14.217 -10.536 1.00 89.25 85 LYS A CA 1
ATOM 657 C C . LYS A 1 85 ? 10.518 -15.082 -9.362 1.00 89.25 85 LYS A C 1
ATOM 659 O O . LYS A 1 85 ? 10.045 -16.205 -9.212 1.00 89.25 85 LYS A O 1
ATOM 664 N N . LEU A 1 86 ? 11.424 -14.561 -8.536 1.00 83.50 86 LEU A N 1
ATOM 665 C CA . LEU A 1 86 ? 11.984 -15.297 -7.396 1.00 83.50 86 LEU A CA 1
ATOM 666 C C . LEU A 1 86 ? 11.138 -15.122 -6.134 1.00 83.50 86 LEU A C 1
ATOM 668 O O . LEU A 1 86 ? 10.800 -16.081 -5.449 1.00 83.50 86 LEU A O 1
ATOM 672 N N . SER A 1 87 ? 10.791 -13.876 -5.816 1.00 82.25 87 SER A N 1
ATOM 673 C CA . SER A 1 87 ? 9.977 -13.517 -4.653 1.00 82.25 87 SER A CA 1
ATOM 674 C C . SER A 1 87 ? 9.326 -12.146 -4.868 1.00 82.25 87 SER A C 1
ATOM 676 O O . SER A 1 87 ? 9.427 -11.562 -5.951 1.00 82.25 87 SER A O 1
ATOM 678 N N . SER A 1 88 ? 8.603 -11.626 -3.871 1.00 83.62 88 SER A N 1
ATOM 679 C CA . SER A 1 88 ? 7.950 -10.315 -3.983 1.00 83.62 88 SER A CA 1
ATOM 680 C C . SER A 1 88 ? 8.974 -9.221 -4.304 1.00 83.62 88 SER A C 1
ATOM 682 O O . SER A 1 88 ? 9.799 -8.869 -3.465 1.00 83.62 88 SER A O 1
ATOM 684 N N . GLY A 1 89 ? 8.929 -8.708 -5.536 1.00 84.50 89 GLY A N 1
ATOM 685 C CA . GLY A 1 89 ? 9.821 -7.652 -6.009 1.00 84.50 89 GLY A CA 1
ATOM 686 C C . GLY A 1 89 ? 11.233 -8.098 -6.409 1.00 84.50 89 GLY A C 1
ATOM 687 O O . GLY A 1 89 ? 12.052 -7.215 -6.636 1.00 84.50 89 GLY A O 1
ATOM 688 N N . ASN A 1 90 ? 11.525 -9.400 -6.520 1.00 89.12 90 ASN A N 1
ATOM 689 C CA . ASN A 1 90 ? 12.829 -9.918 -6.971 1.00 89.12 90 ASN A CA 1
ATOM 690 C C . ASN A 1 90 ? 12.679 -10.767 -8.242 1.00 89.12 90 ASN A C 1
ATOM 692 O O . ASN A 1 90 ? 11.812 -11.647 -8.301 1.00 89.12 90 ASN A O 1
ATOM 696 N N . TYR A 1 91 ? 13.551 -10.530 -9.221 1.00 90.50 91 TYR A N 1
ATOM 697 C CA . TYR A 1 91 ? 13.543 -11.179 -10.532 1.00 90.50 91 TYR A CA 1
ATOM 698 C C . TYR A 1 91 ? 14.942 -11.679 -10.898 1.00 90.50 91 TYR A C 1
ATOM 700 O O . TYR A 1 91 ? 15.950 -11.142 -10.436 1.00 90.50 91 TYR A O 1
ATOM 708 N N . ALA A 1 92 ? 14.992 -12.711 -11.732 1.00 89.12 92 ALA A N 1
ATOM 709 C CA . ALA A 1 92 ? 16.211 -13.212 -12.350 1.00 89.12 92 ALA A CA 1
ATOM 710 C C . ALA A 1 92 ? 15.972 -13.506 -13.829 1.00 89.12 92 ALA A C 1
ATOM 712 O O . ALA A 1 92 ? 14.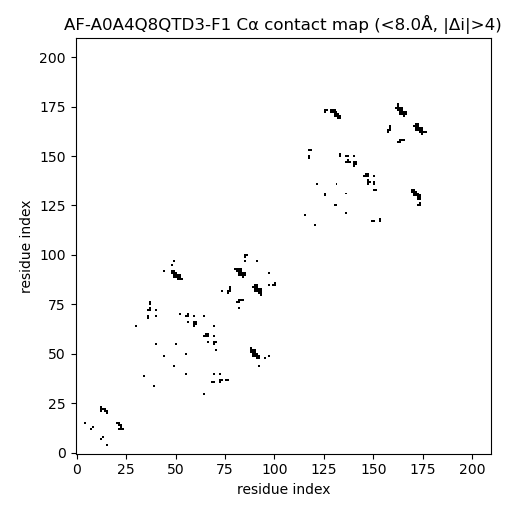842 -13.795 -14.225 1.00 89.12 92 ALA A O 1
ATOM 713 N N . ARG A 1 93 ? 17.029 -13.465 -14.634 1.00 87.69 93 ARG A N 1
ATOM 714 C CA . ARG A 1 93 ? 17.009 -13.968 -16.009 1.00 87.69 93 ARG A CA 1
ATOM 715 C C . ARG A 1 93 ? 16.788 -15.485 -16.002 1.00 87.69 93 ARG A C 1
ATOM 717 O O . ARG A 1 93 ? 17.258 -16.173 -15.097 1.00 87.69 93 ARG A O 1
ATOM 724 N N . ALA A 1 94 ? 16.003 -15.998 -16.946 1.00 83.44 94 ALA A N 1
ATOM 725 C CA . ALA A 1 94 ? 15.544 -17.390 -16.916 1.00 83.44 94 ALA A CA 1
ATOM 726 C C . ALA A 1 94 ? 16.662 -18.438 -17.099 1.00 83.44 94 ALA A C 1
ATOM 728 O O . ALA A 1 94 ? 16.533 -19.562 -16.617 1.00 83.44 94 ALA A O 1
ATOM 729 N N . ASP A 1 95 ? 17.752 -18.063 -17.762 1.00 79.25 95 ASP A N 1
ATOM 730 C CA . ASP A 1 95 ? 18.956 -18.865 -18.013 1.00 79.25 95 ASP A CA 1
ATOM 731 C C . ASP A 1 95 ? 19.919 -18.925 -16.813 1.00 79.25 95 ASP A C 1
ATOM 733 O O . ASP A 1 95 ? 20.752 -19.826 -16.722 1.00 79.25 95 ASP A O 1
ATOM 737 N N . VAL A 1 96 ? 19.806 -17.998 -15.861 1.00 74.06 96 VAL A N 1
ATOM 738 C CA . VAL A 1 96 ? 20.643 -17.986 -14.661 1.00 74.06 96 VAL A CA 1
ATOM 739 C C . VAL A 1 96 ? 20.023 -18.907 -13.616 1.00 74.06 96 VAL A C 1
ATOM 741 O O . VAL A 1 96 ? 18.883 -18.715 -13.183 1.00 74.06 96 VAL A O 1
ATOM 744 N N . LYS A 1 97 ? 20.786 -19.916 -13.172 1.00 63.19 97 LYS A N 1
ATOM 745 C CA . LYS A 1 97 ? 20.386 -20.814 -12.080 1.00 63.19 97 LYS A CA 1
ATOM 746 C C . LYS A 1 97 ? 20.211 -19.981 -10.811 1.00 63.19 97 LYS A C 1
ATOM 748 O O . LYS A 1 97 ? 21.180 -19.634 -10.144 1.00 63.19 97 LYS A O 1
ATOM 753 N N . ALA A 1 98 ? 18.966 -19.606 -10.530 1.00 58.50 98 ALA A N 1
ATOM 754 C CA . ALA A 1 98 ? 18.629 -18.708 -9.441 1.00 58.50 98 ALA A CA 1
ATOM 755 C C . ALA A 1 98 ? 19.151 -19.262 -8.110 1.00 58.50 98 ALA A C 1
ATOM 757 O O . ALA A 1 98 ? 18.663 -20.284 -7.627 1.00 58.50 98 ALA A O 1
ATOM 758 N N . LEU A 1 99 ? 20.128 -18.575 -7.516 1.00 57.88 99 LEU A N 1
ATOM 759 C CA . LEU A 1 99 ? 20.439 -18.741 -6.103 1.00 57.88 99 LEU A CA 1
ATOM 760 C C . LEU A 1 99 ? 19.158 -18.412 -5.331 1.00 57.88 99 LEU A C 1
ATOM 762 O O . LEU A 1 99 ? 18.542 -17.366 -5.569 1.00 57.88 99 LEU A O 1
ATOM 766 N N . GLU A 1 100 ? 18.712 -19.332 -4.471 1.00 54.00 100 GLU A N 1
ATOM 767 C CA . GLU A 1 100 ? 17.539 -19.105 -3.629 1.00 54.00 100 GLU A CA 1
ATOM 768 C C . GLU A 1 100 ? 17.680 -17.745 -2.946 1.00 54.00 100 GLU A C 1
ATOM 770 O O . GLU A 1 100 ? 18.704 -17.439 -2.332 1.00 54.00 100 GLU A O 1
ATOM 775 N N . SER A 1 101 ? 16.654 -16.900 -3.082 1.00 57.22 101 SER A N 1
ATOM 776 C CA . SER A 1 101 ? 16.646 -15.624 -2.375 1.00 57.22 101 SER A CA 1
ATOM 777 C C . SER A 1 101 ? 16.835 -15.900 -0.881 1.00 57.22 101 SER A C 1
ATOM 779 O O . SER A 1 101 ? 16.164 -16.802 -0.365 1.00 57.22 101 SER A O 1
ATOM 781 N N . PRO A 1 102 ? 17.683 -15.137 -0.164 1.00 53.03 102 PRO A N 1
ATOM 782 C CA . PRO A 1 102 ? 17.767 -15.260 1.281 1.00 53.03 102 PRO A CA 1
ATOM 783 C C . PRO A 1 102 ? 16.349 -15.127 1.830 1.00 53.03 102 PRO A C 1
ATOM 785 O O . PRO A 1 102 ? 15.665 -14.128 1.571 1.00 53.03 102 PRO A O 1
ATOM 788 N N . LYS A 1 103 ? 15.874 -16.182 2.507 1.00 60.78 103 LYS A N 1
ATOM 789 C CA . LYS A 1 103 ? 14.544 -16.195 3.124 1.00 60.78 103 LYS A CA 1
ATOM 790 C C . LYS A 1 103 ? 14.410 -14.892 3.903 1.00 60.78 103 LYS A C 1
ATOM 792 O O . LYS A 1 103 ? 15.360 -14.537 4.603 1.00 60.78 103 LYS A O 1
ATOM 797 N N . PRO A 1 104 ? 13.290 -14.156 3.772 1.00 52.94 104 PRO A N 1
ATOM 798 C CA . PRO A 1 104 ? 13.135 -12.895 4.470 1.00 52.94 104 PRO A CA 1
ATOM 799 C C . PRO A 1 104 ? 13.332 -13.172 5.957 1.00 52.94 104 PRO A C 1
ATOM 801 O O . PRO A 1 104 ? 12.464 -13.759 6.607 1.00 52.94 104 PRO A O 1
ATOM 804 N N . HIS A 1 105 ? 14.487 -12.776 6.493 1.00 49.62 105 HIS A N 1
ATOM 805 C CA . HIS A 1 105 ? 14.657 -12.672 7.924 1.00 49.62 105 HIS A CA 1
ATOM 806 C C . HIS A 1 105 ? 13.588 -11.675 8.335 1.00 49.62 105 HIS A C 1
ATOM 808 O O . HIS A 1 105 ? 13.649 -10.498 7.973 1.00 49.62 105 HIS A O 1
ATOM 814 N N . LYS A 1 106 ? 12.543 -12.164 9.010 1.00 53.38 106 LYS A N 1
ATOM 815 C CA . LYS A 1 106 ? 11.604 -11.299 9.710 1.00 53.38 106 LYS A CA 1
ATOM 816 C C . LYS A 1 106 ? 12.486 -10.467 10.622 1.00 53.38 106 LYS A C 1
ATOM 818 O O . LYS A 1 106 ? 12.965 -10.991 11.624 1.00 53.38 106 LYS A O 1
ATOM 823 N N . ALA A 1 107 ? 12.762 -9.219 10.235 1.00 52.28 107 ALA A N 1
ATOM 824 C CA . ALA A 1 107 ? 13.408 -8.268 11.118 1.00 52.28 107 ALA A CA 1
ATOM 825 C C . ALA A 1 107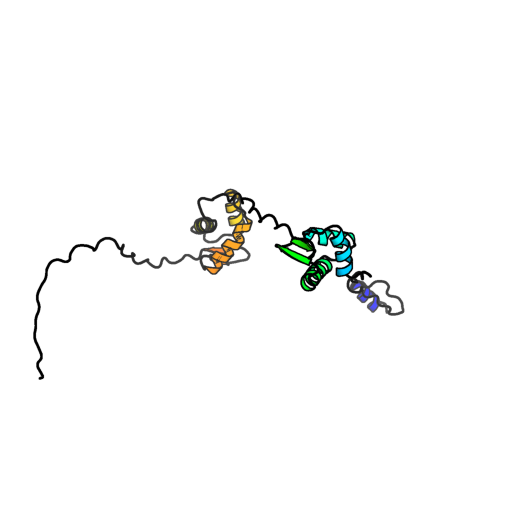 ? 12.626 -8.377 12.418 1.00 52.28 107 ALA A C 1
ATOM 827 O O . ALA A 1 107 ? 11.398 -8.235 12.389 1.00 52.28 107 ALA A O 1
ATOM 828 N N . ALA A 1 108 ? 13.302 -8.791 13.491 1.00 50.12 108 ALA A N 1
ATOM 829 C CA . ALA A 1 108 ? 12.671 -9.015 14.771 1.00 50.12 108 ALA A CA 1
ATOM 830 C C . ALA A 1 108 ? 12.025 -7.687 15.151 1.00 50.12 108 ALA A C 1
ATOM 832 O O . ALA A 1 108 ? 12.691 -6.752 15.593 1.00 50.12 108 ALA A O 1
ATOM 833 N N . SER A 1 109 ? 10.729 -7.557 14.863 1.00 52.69 109 SER A N 1
ATOM 834 C CA . SER A 1 109 ? 9.968 -6.401 15.273 1.00 52.69 109 SER A CA 1
ATOM 835 C C . SER A 1 109 ? 10.058 -6.462 16.781 1.00 52.69 109 SER A C 1
ATOM 837 O O . SER A 1 109 ? 9.505 -7.394 17.372 1.00 52.69 109 SER A O 1
ATOM 839 N N . LYS A 1 110 ? 10.828 -5.543 17.383 1.00 54.84 110 LYS A N 1
ATOM 840 C CA . LYS A 1 110 ? 10.808 -5.278 18.820 1.00 54.84 110 LYS A CA 1
ATOM 841 C C . LYS A 1 110 ? 9.365 -4.923 19.149 1.00 54.84 110 LYS A C 1
ATOM 843 O O . LYS A 1 110 ? 8.943 -3.771 19.098 1.00 54.84 110 LYS A O 1
ATOM 848 N N . THR A 1 111 ? 8.572 -5.961 19.357 1.00 56.97 111 THR A N 1
ATOM 849 C CA . THR A 1 111 ? 7.181 -5.865 19.730 1.00 56.97 111 THR A CA 1
ATOM 850 C C . THR A 1 111 ? 7.269 -5.581 21.204 1.00 56.97 111 THR A C 1
ATOM 852 O O . THR A 1 111 ? 7.495 -6.493 21.996 1.00 56.97 111 THR A O 1
ATOM 855 N N . VAL A 1 112 ? 7.212 -4.297 21.553 1.00 65.56 112 VAL A N 1
ATOM 856 C CA . VAL A 1 112 ? 7.039 -3.882 22.939 1.00 65.56 112 VAL A CA 1
ATOM 857 C C . VAL A 1 112 ? 5.774 -4.594 23.412 1.00 65.56 112 VAL A C 1
ATOM 859 O O . VAL A 1 112 ? 4.672 -4.316 22.931 1.00 65.56 112 VAL A O 1
ATOM 862 N N . LYS A 1 113 ? 5.948 -5.628 24.240 1.00 68.94 113 LYS A N 1
ATOM 863 C CA . LYS A 1 113 ? 4.828 -6.377 24.802 1.00 68.94 113 LYS A CA 1
ATOM 864 C C . LYS A 1 113 ? 4.200 -5.471 25.845 1.00 68.94 113 LYS A C 1
ATOM 866 O O . LYS A 1 113 ? 4.705 -5.347 26.953 1.00 68.94 113 LYS A O 1
ATOM 871 N N . HIS A 1 114 ? 3.127 -4.799 25.462 1.00 74.69 114 HIS A N 1
ATOM 872 C CA . HIS A 1 114 ? 2.313 -4.076 26.422 1.00 74.69 114 HIS A CA 1
ATOM 873 C C . HIS A 1 114 ? 1.524 -5.090 27.255 1.00 74.69 114 HIS A C 1
ATOM 875 O O . HIS A 1 114 ? 0.968 -6.033 26.695 1.00 74.69 114 HIS A O 1
ATOM 881 N N . GLU A 1 115 ? 1.443 -4.865 28.567 1.00 78.12 115 GLU A N 1
ATOM 882 C CA . GLU A 1 115 ? 0.683 -5.704 29.509 1.00 78.12 115 GLU A CA 1
ATOM 883 C C . GLU A 1 115 ? -0.779 -5.887 29.069 1.00 78.12 115 GLU A C 1
ATOM 885 O O . GLU A 1 115 ? -1.363 -6.953 29.233 1.00 78.12 115 GLU A O 1
ATOM 890 N N . ARG A 1 116 ? -1.355 -4.847 28.453 1.00 79.62 116 ARG A N 1
ATOM 891 C CA . ARG A 1 116 ? -2.739 -4.826 27.964 1.00 79.62 116 ARG A CA 1
ATOM 892 C C . ARG A 1 116 ? -2.819 -4.567 26.478 1.00 79.62 116 ARG A C 1
ATOM 894 O O . ARG A 1 116 ? -2.035 -3.793 25.909 1.00 79.62 116 ARG A O 1
ATOM 901 N N . THR A 1 117 ? -3.835 -5.135 25.845 1.00 86.06 117 THR A N 1
ATOM 902 C CA . THR A 1 117 ? -4.133 -4.851 24.443 1.00 86.06 117 THR A CA 1
ATOM 903 C C . THR A 1 117 ? -4.598 -3.401 24.280 1.00 86.06 117 THR A C 1
ATOM 905 O O . THR A 1 117 ? -5.198 -2.808 25.176 1.00 86.06 117 THR A O 1
ATOM 908 N N . GLY A 1 118 ? -4.359 -2.802 23.108 1.00 84.81 118 GLY A N 1
ATOM 909 C CA . GLY A 1 118 ? -4.833 -1.435 22.845 1.00 84.81 118 GLY A CA 1
ATOM 910 C C . GLY A 1 118 ? -6.361 -1.304 22.936 1.00 84.81 118 GLY A C 1
ATOM 911 O O . GLY A 1 118 ? -6.876 -0.227 23.211 1.00 84.81 118 GLY A O 1
ATOM 912 N N . ARG A 1 119 ? -7.094 -2.406 22.736 1.00 86.38 119 ARG A N 1
ATOM 913 C CA . ARG A 1 119 ? -8.551 -2.451 22.878 1.00 86.38 119 ARG A CA 1
ATOM 914 C C . ARG A 1 119 ? -8.988 -2.314 24.336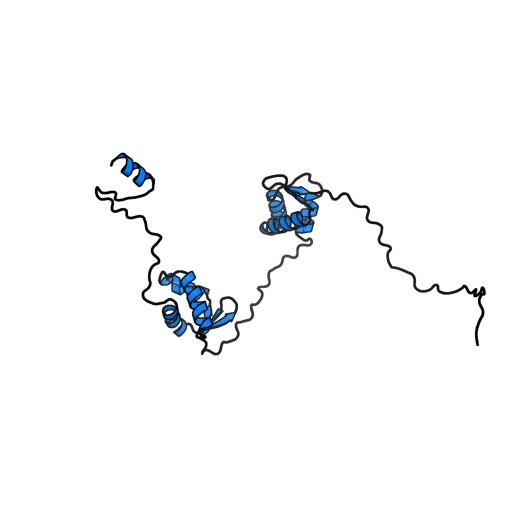 1.00 86.38 119 ARG A C 1
ATOM 916 O O . ARG A 1 119 ? -9.854 -1.492 24.611 1.00 86.38 119 ARG A O 1
ATOM 923 N N . GLU A 1 120 ? -8.397 -3.093 25.239 1.00 87.19 120 GLU A N 1
ATOM 924 C CA . GLU A 1 120 ? -8.715 -3.051 26.675 1.00 87.19 120 GLU A CA 1
ATOM 925 C C . GLU A 1 120 ? -8.471 -1.663 27.259 1.00 87.19 120 GLU A C 1
ATOM 927 O O . GLU A 1 120 ? -9.265 -1.171 28.060 1.00 87.19 120 GLU A O 1
ATOM 932 N N . GLU A 1 121 ? -7.409 -1.000 26.806 1.00 89.19 121 GLU A N 1
ATOM 933 C CA . GLU A 1 121 ? -7.087 0.336 27.283 1.00 89.19 121 GLU A CA 1
ATOM 934 C C . GLU A 1 121 ? -8.128 1.374 26.848 1.00 89.19 121 GLU A C 1
ATOM 936 O O . GLU A 1 121 ? -8.579 2.185 27.658 1.00 89.19 121 GLU A O 1
ATOM 941 N N . ILE A 1 122 ? -8.583 1.303 25.592 1.00 88.69 122 ILE A N 1
ATOM 942 C CA . ILE A 1 122 ? -9.676 2.154 25.106 1.00 88.69 122 ILE A CA 1
ATOM 943 C C . ILE A 1 122 ? -10.962 1.848 25.881 1.00 88.69 122 ILE A C 1
ATOM 945 O O . ILE A 1 122 ? -11.634 2.772 26.327 1.00 88.69 122 ILE A O 1
ATOM 949 N N . GLU A 1 123 ? -11.297 0.574 26.099 1.00 87.81 123 GLU A N 1
ATOM 950 C CA . GLU A 1 123 ? -12.496 0.179 26.849 1.00 87.81 123 GLU A CA 1
ATOM 951 C C . GLU A 1 123 ? -12.469 0.672 28.308 1.00 87.81 123 GLU A C 1
ATOM 953 O O . GLU A 1 123 ? -13.502 1.087 28.840 1.00 87.81 123 GLU A O 1
ATOM 958 N N . ARG A 1 124 ? -11.295 0.697 28.954 1.00 87.12 124 ARG A N 1
ATOM 959 C CA . ARG A 1 124 ? -11.110 1.283 30.290 1.00 87.12 124 ARG A CA 1
ATOM 960 C C . ARG A 1 124 ? -11.279 2.799 30.265 1.00 87.12 124 ARG A C 1
ATOM 962 O O . ARG A 1 124 ? -11.973 3.344 31.121 1.00 87.12 124 ARG A O 1
ATOM 969 N N . PHE A 1 125 ? -10.681 3.464 29.279 1.00 87.06 125 PHE A N 1
ATOM 970 C CA . PHE A 1 125 ? -10.753 4.914 29.126 1.00 87.06 125 PHE A CA 1
ATOM 971 C C . PHE A 1 125 ? -12.192 5.413 28.934 1.00 87.06 125 PHE A C 1
ATOM 973 O O . PHE A 1 125 ? -12.576 6.432 29.509 1.00 87.06 125 PHE A O 1
ATOM 980 N N . ILE A 1 126 ? -13.003 4.688 28.158 1.00 88.00 126 ILE A N 1
ATOM 981 C CA . ILE A 1 126 ? -14.380 5.093 27.836 1.00 88.00 126 ILE A CA 1
ATOM 982 C C . ILE A 1 126 ? -15.407 4.683 28.899 1.00 88.00 126 ILE A C 1
ATOM 984 O O . ILE A 1 126 ? -16.499 5.242 28.912 1.00 88.00 126 ILE A O 1
ATOM 988 N N . ARG A 1 127 ? -15.089 3.731 29.793 1.00 83.12 127 ARG A N 1
ATOM 989 C CA . ARG A 1 127 ? -16.048 3.160 30.762 1.00 83.12 127 ARG A CA 1
ATOM 990 C C . ARG A 1 127 ? -16.734 4.215 31.636 1.00 83.12 127 ARG A C 1
ATOM 992 O O . ARG A 1 127 ? -17.910 4.064 31.943 1.00 83.12 127 ARG A O 1
ATOM 999 N N . ASN A 1 128 ? -16.013 5.277 31.991 1.00 79.12 128 ASN A N 1
ATOM 1000 C CA . ASN A 1 128 ? -16.499 6.344 32.869 1.00 79.12 128 ASN A CA 1
ATOM 1001 C C . ASN A 1 128 ? -16.740 7.670 32.122 1.00 79.12 128 ASN A C 1
ATOM 1003 O O . ASN A 1 128 ? -16.841 8.719 32.752 1.00 79.12 128 ASN A O 1
ATOM 1007 N N . ARG A 1 129 ? -16.794 7.656 30.782 1.00 82.12 129 ARG A N 1
ATOM 1008 C CA . ARG A 1 129 ? -16.943 8.868 29.961 1.00 82.12 129 ARG A CA 1
ATOM 1009 C C . ARG A 1 129 ? -18.237 8.831 29.155 1.00 82.12 129 ARG A C 1
ATOM 1011 O O . ARG A 1 129 ? -18.567 7.818 28.546 1.00 82.12 129 ARG A O 1
ATOM 1018 N N . LYS A 1 130 ? -18.943 9.966 29.112 1.00 81.75 130 LYS A N 1
ATOM 1019 C CA . LYS A 1 130 ? -20.151 10.136 28.284 1.00 81.7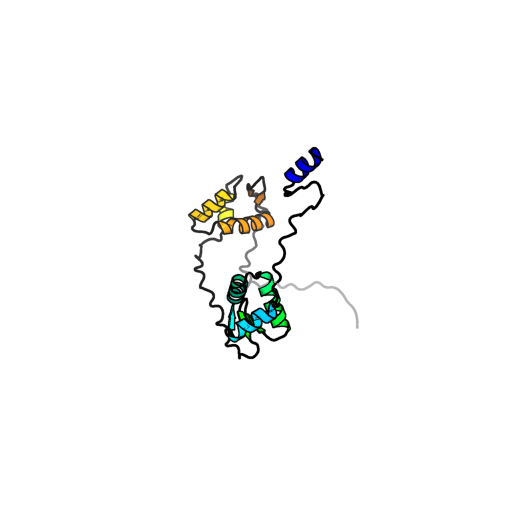5 130 LYS A CA 1
ATOM 1020 C C . LYS A 1 130 ? -19.808 10.161 26.791 1.00 81.75 130 LYS A C 1
ATOM 1022 O O . LYS A 1 130 ? -20.461 9.482 26.005 1.00 81.75 130 LYS A O 1
ATOM 1027 N N . SER A 1 131 ? -18.757 10.889 26.420 1.00 87.81 131 SER A N 1
ATOM 1028 C CA . SER A 1 131 ? -18.204 10.934 25.067 1.00 87.81 131 SER A CA 1
ATOM 1029 C C . SER A 1 131 ? -16.678 11.045 25.094 1.00 87.81 131 SER A C 1
ATOM 1031 O O . SER A 1 131 ? -16.063 11.293 26.136 1.00 87.81 131 SER A O 1
ATOM 1033 N N . PHE A 1 132 ? -16.054 10.778 23.952 1.00 90.56 132 PHE A N 1
ATOM 1034 C CA . PHE A 1 132 ? -14.617 10.881 23.749 1.00 90.56 132 PHE A CA 1
ATOM 1035 C C . PHE A 1 132 ? -14.289 11.169 22.282 1.00 90.56 132 PHE A C 1
ATOM 1037 O O . PHE A 1 132 ? -15.069 10.867 21.374 1.00 90.56 132 PHE A O 1
ATOM 1044 N N . THR A 1 133 ? -13.095 11.708 22.041 1.00 91.19 133 THR A N 1
ATOM 1045 C CA . THR A 1 133 ? -12.596 11.998 20.690 1.00 91.19 133 THR A CA 1
ATOM 1046 C C . THR A 1 133 ? -11.410 11.113 20.311 1.00 91.19 133 THR A C 1
ATOM 1048 O O . THR A 1 133 ? -10.698 10.571 21.161 1.00 91.19 133 THR A O 1
ATOM 1051 N N . VAL A 1 134 ? -11.150 10.980 19.005 1.00 90.19 134 VAL A N 1
ATOM 1052 C CA . VAL A 1 134 ? -9.964 10.250 18.507 1.00 90.19 134 VAL A CA 1
ATOM 1053 C C . VAL A 1 134 ? -8.665 10.900 18.990 1.00 90.19 134 VAL A C 1
ATOM 1055 O O . VAL A 1 134 ? -7.697 10.196 19.269 1.00 90.19 134 VAL A O 1
ATOM 1058 N N . ALA A 1 135 ? -8.641 12.231 19.105 1.00 89.38 135 ALA A N 1
ATOM 1059 C CA . ALA A 1 135 ? -7.480 12.976 19.585 1.00 89.38 135 ALA A CA 1
ATOM 1060 C C . ALA A 1 135 ? -7.112 12.579 21.023 1.00 89.38 135 ALA A C 1
ATOM 1062 O O . ALA A 1 135 ? -5.952 12.279 21.292 1.00 89.38 135 ALA A O 1
ATOM 1063 N N . GLN A 1 136 ? -8.105 12.460 21.909 1.00 90.12 136 GLN A N 1
ATOM 1064 C CA . GLN A 1 136 ? -7.896 12.023 23.292 1.00 90.12 136 GLN A CA 1
ATOM 1065 C C . GLN A 1 136 ? -7.321 10.601 23.377 1.00 90.12 136 GLN A C 1
ATOM 1067 O O . GLN A 1 136 ? -6.431 10.337 24.180 1.00 90.12 136 GLN A O 1
ATOM 1072 N N . LEU A 1 137 ? -7.782 9.686 22.519 1.00 90.62 137 LEU A N 1
ATOM 1073 C CA . LEU A 1 137 ? -7.245 8.323 22.469 1.00 90.62 137 LEU A CA 1
ATOM 1074 C C . LEU A 1 137 ? -5.823 8.266 21.897 1.00 90.62 137 LEU A C 1
ATOM 1076 O O . LEU A 1 137 ? -5.017 7.449 22.336 1.00 90.62 137 LEU A O 1
ATOM 1080 N N . ARG A 1 138 ? -5.493 9.127 20.927 1.00 91.25 138 ARG A N 1
ATOM 1081 C CA . ARG A 1 138 ? -4.120 9.242 20.410 1.00 91.25 138 ARG A CA 1
ATOM 1082 C C . ARG A 1 138 ? -3.169 9.761 21.476 1.00 91.25 138 ARG A C 1
ATOM 1084 O O . ARG A 1 138 ? -2.059 9.248 21.563 1.00 91.25 138 ARG A O 1
ATOM 1091 N N . GLU A 1 139 ? -3.618 10.717 22.280 1.00 91.19 139 GLU A N 1
ATOM 1092 C CA . GLU A 1 139 ? -2.840 11.238 23.399 1.00 91.19 139 GLU A CA 1
ATOM 1093 C C . GLU A 1 139 ? -2.601 10.164 24.464 1.00 91.19 139 GLU A C 1
ATOM 1095 O O . GLU A 1 139 ? -1.460 9.933 24.849 1.00 91.19 139 GLU A O 1
ATOM 1100 N N . LEU A 1 140 ? -3.642 9.410 24.839 1.00 90.19 140 LEU A N 1
ATOM 1101 C CA . LEU A 1 140 ? -3.513 8.256 25.735 1.00 90.19 140 LEU A CA 1
ATOM 1102 C C . LEU A 1 140 ? -2.491 7.235 25.209 1.00 90.19 140 LEU A C 1
ATOM 1104 O O . LEU A 1 140 ? -1.660 6.729 25.957 1.00 90.19 140 LEU A O 1
ATOM 1108 N N . PHE A 1 141 ? -2.534 6.931 23.910 1.00 91.19 141 PHE A N 1
ATOM 1109 C CA . PHE A 1 141 ? -1.593 5.990 23.304 1.00 91.19 141 PHE A CA 1
ATOM 1110 C C . PHE A 1 141 ? -0.173 6.553 23.293 1.00 91.19 141 PHE A C 1
ATOM 1112 O O . PHE A 1 141 ? 0.759 5.802 23.550 1.00 91.19 141 PHE A O 1
ATOM 1119 N N . ARG A 1 142 ? -0.004 7.859 23.063 1.00 90.38 142 ARG A N 1
ATOM 1120 C CA . ARG A 1 142 ? 1.299 8.530 23.132 1.00 90.38 142 ARG A CA 1
ATOM 1121 C C . ARG A 1 142 ? 1.900 8.455 24.538 1.00 90.38 142 ARG A C 1
ATOM 1123 O O . ARG A 1 142 ? 3.067 8.106 24.656 1.00 90.38 142 ARG A O 1
ATOM 1130 N N . GLN A 1 143 ? 1.098 8.699 25.577 1.00 88.56 143 GLN A N 1
ATOM 1131 C CA . GLN A 1 143 ? 1.516 8.591 26.984 1.00 88.56 143 GLN A CA 1
ATOM 1132 C C . GLN A 1 143 ? 1.949 7.172 27.379 1.00 88.56 143 GLN A C 1
ATOM 1134 O O . GLN A 1 143 ? 2.760 7.003 28.278 1.00 88.56 143 GLN A O 1
ATOM 1139 N N . GLN A 1 144 ? 1.424 6.151 26.701 1.00 84.69 144 GLN A N 1
ATOM 1140 C CA . GLN A 1 144 ? 1.775 4.745 26.927 1.00 84.69 144 GLN A CA 1
ATOM 1141 C C . GLN A 1 144 ? 2.832 4.219 25.950 1.00 84.69 144 GLN A C 1
ATOM 1143 O O . GLN A 1 144 ? 2.963 3.004 25.786 1.00 84.69 144 GLN A O 1
ATOM 1148 N N . GLU A 1 145 ? 3.512 5.117 25.233 1.00 84.69 145 GLU A N 1
ATOM 1149 C CA . GLU A 1 145 ? 4.507 4.779 24.209 1.00 84.69 145 GLU A CA 1
ATOM 1150 C C . GLU A 1 145 ? 3.961 3.842 23.111 1.00 84.69 145 GLU A C 1
ATOM 1152 O O . GLU A 1 145 ? 4.680 3.089 22.450 1.00 84.69 145 GLU A O 1
ATOM 1157 N N . ARG A 1 146 ? 2.647 3.893 22.875 1.00 85.50 146 ARG A N 1
ATOM 1158 C CA . ARG A 1 146 ? 1.953 3.155 21.820 1.00 85.50 146 ARG A CA 1
ATOM 1159 C C . ARG A 1 146 ? 1.844 4.008 20.561 1.00 85.50 146 ARG A C 1
ATOM 1161 O O . ARG A 1 146 ? 1.679 5.227 20.580 1.00 85.50 146 ARG A O 1
ATOM 1168 N N . LYS A 1 147 ? 1.822 3.344 19.405 1.00 85.38 147 LYS A N 1
ATOM 1169 C CA . LYS A 1 147 ? 1.640 4.014 18.108 1.00 85.38 147 LYS A CA 1
ATOM 1170 C C . LYS A 1 147 ? 0.242 4.636 18.015 1.00 85.38 147 LYS A C 1
ATOM 1172 O O . LYS A 1 147 ? -0.729 3.907 17.824 1.00 85.38 147 LYS A O 1
ATOM 1177 N N . GLY A 1 148 ? 0.124 5.965 18.009 1.00 83.75 148 GLY A N 1
ATOM 1178 C CA . GLY A 1 148 ? -1.170 6.661 17.865 1.00 83.75 148 GLY A CA 1
ATOM 1179 C C . GLY A 1 148 ? -1.956 6.298 16.590 1.00 83.75 148 GLY A C 1
ATOM 1180 O O . GLY A 1 148 ? -3.185 6.304 16.590 1.00 83.75 148 GLY A O 1
ATOM 1181 N N . LYS A 1 149 ? -1.270 5.877 15.513 1.00 86.94 149 LYS A N 1
ATOM 1182 C CA . LYS A 1 149 ? -1.907 5.363 14.279 1.00 86.94 149 LYS A CA 1
ATOM 1183 C C . LYS A 1 149 ? -2.730 4.082 14.502 1.00 86.94 149 LYS A C 1
ATOM 1185 O O . LYS A 1 149 ? -3.617 3.792 13.707 1.00 86.94 149 LYS A O 1
ATOM 1190 N N . SER A 1 150 ? -2.464 3.331 15.574 1.00 86.38 150 SER A N 1
ATOM 1191 C CA . SER A 1 150 ? -3.196 2.098 15.906 1.00 86.38 150 SER A CA 1
ATOM 1192 C C . SER A 1 150 ? -4.594 2.345 16.482 1.00 86.38 150 SER A C 1
ATOM 1194 O O . SER A 1 150 ? -5.413 1.429 16.491 1.00 86.38 150 SER A O 1
ATOM 1196 N N . VAL A 1 151 ? -4.908 3.582 16.882 1.00 88.69 151 VAL A N 1
ATOM 1197 C CA . VAL A 1 151 ? -6.218 3.954 17.433 1.00 88.69 151 VAL A CA 1
ATOM 1198 C C . VAL A 1 151 ? -7.334 3.796 16.396 1.00 88.69 151 VAL A C 1
ATOM 1200 O O . VAL A 1 151 ? -8.349 3.170 16.693 1.00 88.69 151 VAL A O 1
ATOM 1203 N N . SER A 1 152 ? -7.159 4.306 15.168 1.00 89.31 152 SER A N 1
ATOM 1204 C CA . SER A 1 152 ? -8.232 4.292 14.157 1.00 89.31 152 SER A CA 1
ATOM 1205 C C . SER A 1 152 ? -8.700 2.870 13.797 1.00 89.31 152 SER A C 1
ATOM 1207 O O . SER A 1 152 ? -9.908 2.634 13.824 1.00 89.31 152 SER A O 1
ATOM 1209 N N . PRO A 1 153 ? -7.805 1.890 13.542 1.00 91.25 153 PRO A N 1
ATOM 1210 C CA . PRO A 1 153 ? -8.217 0.501 13.332 1.00 91.25 153 PRO A CA 1
ATOM 1211 C C . PRO A 1 153 ? -8.984 -0.110 14.513 1.00 91.25 153 PRO A C 1
ATOM 1213 O O . PRO A 1 153 ? -9.893 -0.913 14.305 1.00 91.25 153 PRO A O 1
ATOM 1216 N N . ILE A 1 154 ? -8.644 0.253 15.756 1.00 90.62 154 ILE A N 1
ATOM 1217 C CA . ILE A 1 154 ? -9.339 -0.267 16.943 1.00 90.62 154 ILE A CA 1
ATOM 1218 C C . ILE A 1 154 ? -10.735 0.355 17.071 1.00 90.62 154 ILE A C 1
ATOM 1220 O O . ILE A 1 154 ? -11.691 -0.366 17.347 1.00 90.62 154 ILE A O 1
ATOM 1224 N N . ILE A 1 155 ? -10.885 1.654 16.791 1.00 90.06 155 ILE A N 1
ATOM 1225 C CA . ILE A 1 155 ? -12.193 2.332 16.755 1.00 90.06 155 ILE A CA 1
ATOM 1226 C C . ILE A 1 155 ? -13.127 1.664 15.740 1.00 90.06 155 ILE A C 1
ATOM 1228 O O . ILE A 1 155 ? -14.274 1.384 16.076 1.00 90.06 155 ILE A O 1
ATOM 1232 N N . VAL A 1 156 ? -12.643 1.345 14.534 1.00 90.38 156 VAL A N 1
ATOM 1233 C CA . VAL A 1 156 ? -13.447 0.646 13.510 1.00 90.38 156 VAL A CA 1
ATOM 1234 C C . VAL A 1 156 ? -13.956 -0.701 14.033 1.00 90.38 156 VAL A C 1
ATOM 1236 O O . VAL A 1 156 ? -15.137 -1.015 13.886 1.00 90.38 156 VAL A O 1
ATOM 1239 N N . LYS A 1 157 ? -13.103 -1.473 14.718 1.00 89.69 157 LYS A N 1
ATOM 1240 C CA . LYS A 1 157 ? -13.510 -2.742 15.344 1.00 89.69 157 LYS A CA 1
ATOM 1241 C C . LYS A 1 157 ? -14.540 -2.541 16.460 1.00 89.69 157 LYS A C 1
ATOM 1243 O O . LYS A 1 157 ? -15.476 -3.327 16.565 1.00 89.69 157 LYS A O 1
ATOM 1248 N N . LEU A 1 158 ? -14.392 -1.500 17.281 1.00 87.75 158 LEU A N 1
ATOM 1249 C CA . LEU A 1 158 ? -15.330 -1.190 18.366 1.00 87.75 158 LEU A CA 1
ATOM 1250 C C . LEU A 1 158 ? -16.693 -0.701 17.850 1.00 87.75 158 LEU A C 1
ATOM 1252 O O . LEU A 1 158 ? -17.714 -1.033 18.455 1.00 87.75 158 LEU A O 1
ATOM 1256 N N . LEU A 1 159 ? -16.719 0.036 16.734 1.00 89.50 159 LEU A N 1
ATOM 1257 C CA . LEU A 1 159 ? -17.949 0.407 16.024 1.00 89.50 159 LEU A CA 1
ATOM 1258 C C . LEU A 1 159 ? -18.659 -0.837 15.480 1.00 89.50 159 LEU A C 1
ATOM 1260 O O . LEU A 1 159 ? -19.847 -1.019 15.732 1.00 89.50 159 LEU A O 1
ATOM 1264 N N . GLY A 1 160 ? -17.923 -1.730 14.806 1.00 85.94 160 GLY A N 1
ATOM 1265 C CA . GLY A 1 160 ? -18.470 -2.996 14.305 1.00 85.94 160 GLY A CA 1
ATOM 1266 C C . GLY A 1 160 ? -19.021 -3.893 15.420 1.00 85.94 160 GLY A C 1
ATOM 1267 O O . GLY A 1 160 ? -20.076 -4.500 15.270 1.00 85.94 160 GLY A O 1
ATOM 1268 N N . ALA A 1 161 ? -18.362 -3.911 16.582 1.00 85.38 161 ALA A N 1
ATOM 1269 C CA . ALA A 1 161 ? -18.812 -4.639 17.770 1.00 85.38 161 ALA A CA 1
ATOM 1270 C C . ALA A 1 161 ? -19.956 -3.951 18.546 1.00 85.38 161 ALA A C 1
ATOM 1272 O O . ALA A 1 161 ? -20.376 -4.463 19.588 1.00 85.38 161 ALA A O 1
ATOM 1273 N N . LYS A 1 162 ? -20.438 -2.790 18.074 1.00 84.38 162 LYS A N 1
ATOM 1274 C CA . LYS A 1 162 ? -21.462 -1.954 18.727 1.00 84.38 162 LYS A CA 1
ATOM 1275 C C . LYS A 1 162 ? -21.124 -1.592 20.183 1.00 84.38 162 LYS A C 1
ATOM 1277 O O . LYS A 1 162 ? -22.015 -1.383 21.001 1.00 84.38 162 LYS A O 1
ATOM 1282 N N . THR A 1 163 ? -19.834 -1.520 20.521 1.00 84.06 163 THR A N 1
ATOM 1283 C CA . THR A 1 163 ? -19.357 -1.100 21.853 1.00 84.06 163 THR A CA 1
ATOM 1284 C C . THR A 1 163 ? -19.330 0.423 21.973 1.00 84.06 163 THR A C 1
ATOM 1286 O O . THR A 1 163 ? -19.463 0.973 23.064 1.00 84.06 163 THR A O 1
ATOM 1289 N N . ILE A 1 164 ? -19.169 1.113 20.844 1.00 89.06 164 ILE A N 1
ATOM 1290 C CA . ILE A 1 164 ? -19.192 2.572 20.745 1.00 89.06 164 ILE A CA 1
ATOM 1291 C C . ILE A 1 164 ? -20.123 2.991 19.607 1.00 89.06 164 ILE A C 1
ATOM 1293 O O . ILE A 1 164 ? -20.327 2.237 18.656 1.00 89.06 164 ILE A O 1
ATOM 1297 N N . LYS A 1 165 ? -20.670 4.202 19.695 1.00 89.88 165 LYS A N 1
ATOM 1298 C CA . LYS A 1 165 ? -21.472 4.840 18.648 1.00 89.88 165 LYS A CA 1
ATOM 1299 C C . LYS A 1 165 ? -20.846 6.170 18.254 1.00 89.88 165 LYS A C 1
ATOM 1301 O O . LYS A 1 165 ? -20.287 6.862 19.102 1.00 89.88 165 LYS A O 1
ATOM 1306 N N . ARG A 1 166 ? -20.945 6.535 16.978 1.00 90.56 166 ARG A N 1
ATOM 1307 C CA . ARG A 1 166 ? -20.541 7.860 16.496 1.00 90.56 166 ARG A CA 1
ATOM 1308 C C . ARG A 1 166 ? -21.646 8.865 16.823 1.00 90.56 166 ARG A C 1
ATOM 1310 O O . ARG A 1 166 ? -22.805 8.576 16.548 1.00 90.56 166 ARG A O 1
ATOM 1317 N N . ILE A 1 167 ? -21.288 10.001 17.420 1.00 88.19 167 ILE A N 1
ATOM 1318 C CA . ILE A 1 167 ? -22.238 11.079 17.756 1.00 88.19 167 ILE A CA 1
ATOM 1319 C C . ILE A 1 167 ? -22.021 12.299 16.856 1.00 88.19 167 ILE A C 1
ATOM 1321 O O . ILE A 1 167 ? -22.981 12.968 16.499 1.00 88.19 167 ILE A O 1
ATOM 1325 N N . GLY A 1 168 ? -20.779 12.552 16.433 1.00 82.94 168 GLY A N 1
ATOM 1326 C CA . GLY A 1 168 ? -20.444 13.721 15.623 1.00 82.94 168 GLY A CA 1
ATOM 1327 C C . GLY A 1 168 ? -19.218 13.524 14.735 1.00 82.94 168 GLY A C 1
ATOM 1328 O O . GLY A 1 168 ? -18.750 12.403 14.479 1.00 82.94 168 GLY A O 1
ATOM 1329 N N . ALA A 1 169 ? -18.679 14.634 14.238 1.00 81.75 169 ALA A N 1
ATOM 1330 C CA . ALA A 1 169 ? -17.447 14.651 13.460 1.00 81.75 169 ALA A CA 1
ATOM 1331 C C . ALA A 1 169 ? -16.236 14.344 14.363 1.00 81.75 169 ALA A C 1
ATOM 1333 O O . ALA A 1 169 ? -15.654 15.227 14.977 1.00 81.75 169 ALA A O 1
ATOM 1334 N N . GLY A 1 170 ? -15.862 13.064 14.459 1.00 80.56 170 GLY A N 1
ATOM 1335 C CA . GLY A 1 170 ? -14.712 12.625 15.262 1.00 80.56 170 GLY A CA 1
ATOM 1336 C C . GLY A 1 170 ? -15.008 12.394 16.748 1.00 80.56 170 GLY A C 1
ATOM 1337 O O . GLY A 1 170 ? -14.078 12.096 17.504 1.00 80.56 170 GLY A O 1
ATOM 1338 N N . GLU A 1 171 ? -16.281 12.467 17.142 1.00 88.25 171 GLU A N 1
ATOM 1339 C CA . GLU A 1 171 ? -16.758 12.222 18.504 1.00 88.25 171 GLU A CA 1
ATOM 1340 C C . GLU A 1 171 ? -17.575 10.925 18.599 1.00 88.25 171 GLU A C 1
ATOM 1342 O O . GLU A 1 171 ? -18.421 10.619 17.746 1.00 88.25 171 GLU A O 1
ATOM 1347 N N . TYR A 1 172 ? -17.317 10.168 19.664 1.00 90.38 172 TYR A N 1
ATOM 1348 C CA . TYR A 1 172 ? -17.889 8.854 19.923 1.00 90.38 172 TYR A CA 1
ATOM 1349 C C . TYR A 1 172 ? -18.392 8.762 21.366 1.00 90.38 172 TYR A C 1
ATOM 1351 O O . TYR A 1 172 ? -17.814 9.357 22.270 1.00 90.38 172 TYR A O 1
ATOM 1359 N N . ALA A 1 173 ? -19.435 7.970 21.601 1.00 87.00 173 ALA A N 1
ATOM 1360 C CA . ALA A 1 173 ? -19.868 7.575 22.943 1.00 87.00 173 ALA A CA 1
ATOM 1361 C C . ALA A 1 173 ? -19.745 6.073 23.127 1.00 87.00 173 ALA A C 1
ATOM 1363 O O . ALA A 1 173 ? -20.002 5.302 22.201 1.00 87.00 173 ALA A O 1
ATOM 1364 N N . ALA A 1 174 ? -19.426 5.659 24.350 1.00 84.69 174 ALA A N 1
ATOM 1365 C CA . ALA A 1 174 ? -19.589 4.273 24.751 1.00 84.69 174 ALA A CA 1
ATOM 1366 C C . ALA A 1 174 ? -21.081 3.914 24.756 1.00 84.69 174 ALA A C 1
ATOM 1368 O O . ALA A 1 174 ? -21.911 4.638 25.307 1.00 84.69 174 ALA A O 1
ATOM 1369 N N . VAL A 1 175 ? -21.430 2.785 24.143 1.00 81.00 175 VAL A N 1
ATOM 1370 C CA . VAL A 1 175 ? -22.757 2.195 24.306 1.00 81.00 175 VAL A CA 1
ATOM 1371 C C . VAL A 1 175 ? -22.694 1.396 25.597 1.00 81.00 175 VAL A C 1
ATOM 1373 O O . VAL A 1 175 ? -22.069 0.335 25.654 1.00 81.00 175 VAL A O 1
ATOM 1376 N N . THR A 1 176 ? -23.291 1.922 26.665 1.00 63.47 176 THR A N 1
ATOM 1377 C CA . THR A 1 176 ? -23.454 1.178 27.912 1.00 63.47 176 THR A CA 1
ATOM 1378 C C . THR A 1 176 ? -24.255 -0.081 27.609 1.00 63.47 176 THR A C 1
ATOM 1380 O O . THR A 1 176 ? -25.467 -0.047 27.399 1.00 63.47 176 THR A O 1
ATOM 1383 N N . ARG A 1 177 ? -23.573 -1.230 27.564 1.00 55.94 177 ARG A N 1
ATOM 1384 C CA . ARG A 1 177 ? -24.254 -2.521 27.598 1.00 55.94 177 ARG A CA 1
ATOM 1385 C C . ARG A 1 177 ? -25.027 -2.552 28.915 1.00 55.94 177 ARG A C 1
ATOM 1387 O O . ARG A 1 177 ? -24.404 -2.607 29.975 1.00 55.94 177 ARG A O 1
ATOM 1394 N N . LYS A 1 178 ? -26.366 -2.514 28.868 1.00 42.62 178 LYS A N 1
ATOM 1395 C CA . LYS A 1 178 ? -27.173 -3.025 29.983 1.00 42.62 178 LYS A CA 1
ATOM 1396 C C . LYS A 1 178 ? -26.610 -4.415 30.272 1.00 42.62 178 LYS A C 1
ATOM 1398 O O . LYS A 1 178 ? -26.580 -5.247 29.367 1.00 42.62 178 LYS A O 1
ATOM 1403 N N . LYS A 1 179 ? -26.068 -4.633 31.473 1.00 40.94 179 LYS A N 1
ATOM 1404 C CA . LYS A 1 179 ? -25.634 -5.965 31.898 1.00 40.94 179 LYS A CA 1
ATOM 1405 C C . LYS A 1 179 ? -26.867 -6.857 31.824 1.00 40.94 179 LYS A C 1
ATOM 1407 O O . LYS A 1 179 ? -27.734 -6.769 32.685 1.00 40.94 179 LYS A O 1
ATOM 1412 N N . THR A 1 180 ? -26.978 -7.677 30.788 1.00 40.66 180 THR A N 1
ATOM 1413 C CA . THR A 1 180 ? -27.864 -8.834 30.845 1.00 40.66 180 THR A CA 1
ATOM 1414 C C . THR A 1 180 ? -27.326 -9.682 31.998 1.00 40.66 180 THR A C 1
ATOM 1416 O O . THR A 1 180 ? -26.124 -9.964 31.988 1.00 40.66 180 THR A O 1
ATOM 1419 N N . PRO A 1 181 ? -28.123 -10.002 33.032 1.00 40.69 181 PRO A N 1
ATOM 1420 C CA . PRO A 1 181 ? -27.630 -10.768 34.165 1.00 40.69 181 PRO A CA 1
ATOM 1421 C C . PRO A 1 181 ? -27.134 -12.113 33.642 1.00 40.69 181 PRO A C 1
ATOM 1423 O O . PRO A 1 181 ? -27.901 -12.935 33.140 1.00 40.69 181 PRO A O 1
ATOM 1426 N N . THR A 1 182 ? -25.820 -12.307 33.689 1.00 41.81 182 THR A N 1
ATOM 1427 C CA . THR A 1 182 ? -25.189 -13.570 33.339 1.00 41.81 182 THR A CA 1
ATOM 1428 C C . THR A 1 182 ?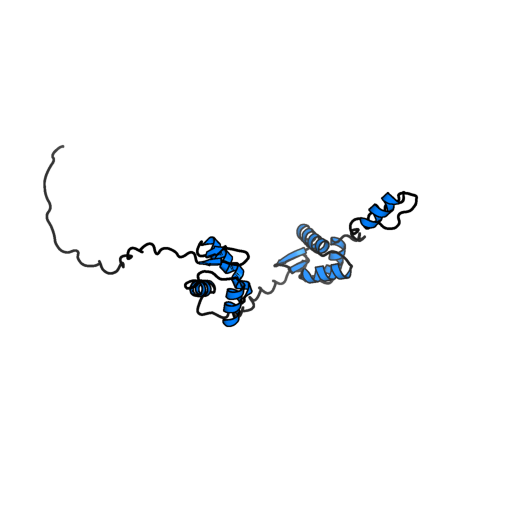 -25.665 -14.586 34.368 1.00 41.81 182 THR A C 1
ATOM 1430 O O . THR A 1 182 ? -25.286 -14.500 35.535 1.00 41.81 182 THR A O 1
ATOM 1433 N N . LYS A 1 183 ? -26.521 -15.534 33.962 1.00 48.81 183 LYS A N 1
ATOM 1434 C CA . LYS A 1 183 ? -26.810 -16.714 34.786 1.00 48.81 183 LYS A CA 1
ATOM 1435 C C . LYS A 1 183 ? -25.467 -17.353 35.170 1.00 48.81 183 LYS A C 1
ATOM 1437 O O . LYS A 1 183 ? -24.635 -17.544 34.276 1.00 48.81 183 LYS A O 1
ATOM 1442 N N . PRO A 1 184 ? -25.227 -17.659 36.456 1.00 43.22 184 PRO A N 1
ATOM 1443 C CA . PRO A 1 184 ? -23.980 -18.272 36.876 1.00 43.22 184 PRO A CA 1
ATOM 1444 C C . PRO A 1 184 ? -23.828 -19.610 36.152 1.00 43.22 184 PRO A C 1
ATOM 1446 O O . PRO A 1 184 ? -24.691 -20.487 36.218 1.00 43.22 184 PRO A O 1
ATOM 1449 N N . LYS A 1 185 ? -22.734 -19.731 35.403 1.00 44.56 185 LYS A N 1
ATOM 1450 C CA . LYS A 1 185 ? -22.322 -20.971 34.756 1.00 44.56 185 LYS A CA 1
ATOM 1451 C C . LYS A 1 185 ? -21.985 -21.942 35.889 1.00 44.56 185 LYS A C 1
ATOM 1453 O O . LYS A 1 185 ? -20.996 -21.718 36.580 1.00 44.56 185 LYS A O 1
ATOM 1458 N N . LYS A 1 186 ? -22.829 -22.958 36.118 1.00 43.50 186 LYS A N 1
ATOM 1459 C CA . LYS A 1 186 ? -22.529 -24.063 37.044 1.00 43.50 186 LYS A CA 1
ATOM 1460 C C . LYS A 1 186 ? -21.126 -24.570 36.714 1.00 43.50 186 LYS A C 1
ATOM 1462 O O . LYS A 1 186 ? -20.885 -25.034 35.599 1.00 43.50 186 LYS A O 1
ATOM 1467 N N . SER A 1 187 ? -20.207 -24.408 37.657 1.00 41.38 187 SER A N 1
ATOM 1468 C CA . SER A 1 187 ? -18.884 -25.006 37.604 1.00 41.38 187 SER A CA 1
ATOM 1469 C C . SER A 1 187 ? -19.062 -26.517 37.528 1.00 41.38 187 SER A C 1
ATOM 1471 O O . SER A 1 187 ? -19.676 -27.119 38.407 1.00 41.38 187 SER A O 1
ATOM 1473 N N . ALA A 1 188 ? -18.556 -27.117 36.456 1.00 50.75 188 ALA A N 1
ATOM 1474 C CA . ALA A 1 188 ? -18.334 -28.549 36.385 1.00 50.75 188 ALA A CA 1
ATOM 1475 C C . ALA A 1 188 ? -17.146 -28.873 37.297 1.00 50.75 188 ALA A C 1
ATOM 1477 O O . ALA A 1 188 ? -15.999 -28.895 36.865 1.00 50.75 188 ALA A O 1
ATOM 1478 N N . ALA A 1 189 ? -17.434 -29.039 38.578 1.00 46.16 189 ALA A N 1
ATOM 1479 C CA . ALA A 1 189 ? -16.572 -29.719 39.517 1.00 46.16 189 ALA A CA 1
ATOM 1480 C C . ALA A 1 189 ? -17.487 -30.608 40.357 1.00 46.16 189 ALA A C 1
ATOM 1482 O O . ALA A 1 189 ? -18.505 -30.139 40.862 1.00 46.16 189 ALA A O 1
ATOM 1483 N N . GLU A 1 190 ? -17.105 -31.879 40.455 1.00 46.47 190 GLU A N 1
ATOM 1484 C CA . GLU A 1 190 ? -17.573 -32.820 41.472 1.00 46.47 190 GLU A CA 1
ATOM 1485 C C . GLU A 1 190 ? -18.936 -33.493 41.222 1.00 46.47 190 GLU A C 1
ATOM 1487 O O . GLU A 1 190 ? -19.974 -33.130 41.767 1.00 46.47 190 GLU A O 1
ATOM 1492 N N . ARG A 1 191 ? -18.915 -34.547 40.394 1.00 38.66 191 ARG A N 1
ATOM 1493 C CA . ARG A 1 191 ? -19.817 -35.708 40.519 1.00 38.66 191 ARG A CA 1
ATOM 1494 C C . ARG A 1 191 ? -19.216 -36.922 39.815 1.00 38.66 191 ARG A C 1
ATOM 1496 O O . ARG A 1 191 ? -19.720 -37.432 38.822 1.00 38.66 191 ARG A O 1
ATOM 1503 N N . THR A 1 192 ? -18.113 -37.391 40.369 1.00 41.62 192 THR A N 1
ATOM 1504 C CA . THR A 1 192 ? -17.763 -38.810 40.329 1.00 41.62 192 THR A CA 1
ATOM 1505 C C . THR A 1 192 ? -17.829 -39.309 41.765 1.00 41.62 192 THR A C 1
ATOM 1507 O O . THR A 1 192 ? -17.507 -38.547 42.667 1.00 41.62 192 THR A O 1
ATOM 1510 N N . THR A 1 193 ? -18.296 -40.549 41.926 1.00 45.00 193 THR A N 1
ATOM 1511 C CA . THR A 1 193 ? -18.423 -41.336 43.170 1.00 45.00 193 THR A CA 1
ATOM 1512 C C . THR A 1 193 ? -19.558 -40.995 44.146 1.00 45.00 193 THR A C 1
ATOM 1514 O O . THR A 1 193 ? -19.347 -40.755 45.326 1.00 45.00 193 THR A O 1
ATOM 1517 N N . ALA A 1 194 ? -20.804 -41.156 43.688 1.00 39.22 194 ALA A N 1
ATOM 1518 C CA . ALA A 1 194 ? -21.888 -41.644 44.552 1.00 39.22 194 ALA A CA 1
ATOM 1519 C C . ALA A 1 194 ? -22.933 -42.407 43.720 1.00 39.22 194 ALA A C 1
ATOM 1521 O O . ALA A 1 194 ? -24.054 -41.952 43.527 1.00 39.22 194 ALA A O 1
ATOM 1522 N N . SER A 1 195 ? -22.545 -43.564 43.177 1.00 42.09 195 SER A N 1
ATOM 1523 C CA . SER A 1 195 ? -23.508 -44.580 42.747 1.00 42.09 195 SER A CA 1
ATOM 1524 C C . SER A 1 195 ? -23.403 -45.744 43.722 1.00 42.09 195 SER A C 1
ATOM 1526 O O . SER A 1 195 ? -22.605 -46.663 43.558 1.00 42.09 195 SER A O 1
ATOM 1528 N N . ARG A 1 196 ? -24.154 -45.627 44.815 1.00 42.44 196 ARG A N 1
ATOM 1529 C CA . ARG A 1 196 ? -24.524 -46.727 45.698 1.00 42.44 196 ARG A CA 1
ATOM 1530 C C . ARG A 1 196 ? -25.933 -46.451 46.213 1.00 42.44 196 ARG A C 1
ATOM 1532 O O . ARG A 1 196 ? -26.205 -45.351 46.677 1.00 42.44 196 ARG A O 1
ATOM 1539 N N . LEU A 1 197 ? -26.750 -47.501 46.136 1.00 40.16 197 LEU A N 1
ATOM 1540 C CA . LEU A 1 197 ? -28.079 -47.679 46.724 1.00 40.16 197 LEU A CA 1
ATOM 1541 C C . LEU A 1 197 ? -29.231 -46.865 46.109 1.00 40.16 197 LEU A C 1
ATOM 1543 O O . LEU A 1 197 ? -29.522 -45.751 46.521 1.00 40.16 197 LEU A O 1
ATOM 1547 N N . ASN A 1 198 ? -29.988 -47.496 45.210 1.00 40.06 198 ASN A N 1
ATOM 1548 C CA . ASN A 1 198 ? -31.263 -48.087 45.629 1.00 40.06 198 ASN A CA 1
ATOM 1549 C C . ASN A 1 198 ? -31.829 -48.997 44.538 1.00 40.06 198 ASN A C 1
ATOM 1551 O O . ASN A 1 198 ? -32.053 -48.577 43.406 1.00 40.06 198 ASN A O 1
ATOM 1555 N N . GLY A 1 199 ? -32.047 -50.256 44.914 1.00 32.16 199 GLY A N 1
ATOM 1556 C CA . GLY A 1 199 ? -32.902 -51.168 44.178 1.00 32.16 199 GLY A CA 1
ATOM 1557 C C . GLY A 1 199 ? -34.373 -50.860 44.445 1.00 32.16 199 GLY A C 1
ATOM 1558 O O . GLY A 1 199 ? -34.745 -50.415 45.528 1.00 32.16 199 GLY A O 1
ATOM 1559 N N . SER A 1 200 ? -35.202 -51.098 43.440 1.00 39.84 200 SER A N 1
ATOM 1560 C CA . SER A 1 200 ? -36.570 -51.617 43.560 1.00 39.84 200 SER A CA 1
ATOM 1561 C C . SER A 1 200 ? -37.101 -51.766 42.140 1.00 39.84 200 SER A C 1
ATOM 1563 O O . SER A 1 200 ? -37.498 -50.805 41.490 1.00 39.84 200 SER A O 1
ATOM 1565 N N . GLY A 1 201 ? -36.993 -52.990 41.627 1.00 33.62 201 GLY A N 1
ATOM 1566 C CA . GLY A 1 201 ? -37.708 -53.408 40.432 1.00 33.62 201 GLY A CA 1
ATOM 1567 C C . GLY A 1 201 ? -39.166 -53.742 40.754 1.00 33.62 201 GLY A C 1
ATOM 1568 O O . GLY A 1 201 ? -39.478 -54.124 41.883 1.00 33.62 201 GLY A O 1
ATOM 1569 N N . SER A 1 202 ? -39.984 -53.684 39.700 1.00 32.72 202 SER A N 1
ATOM 1570 C CA . SER A 1 202 ? -41.426 -53.997 39.584 1.00 32.72 202 SER A CA 1
ATOM 1571 C C . SER A 1 202 ? -42.381 -52.851 39.946 1.00 32.72 202 SER A C 1
ATOM 1573 O O . SER A 1 202 ? -42.141 -52.149 40.926 1.00 32.72 202 SER A O 1
ATOM 1575 N N . PRO A 1 203 ? -43.428 -52.602 39.124 1.00 44.28 203 PRO A N 1
ATOM 1576 C CA . PRO A 1 203 ? -44.436 -53.567 38.625 1.00 44.28 203 PRO A CA 1
ATOM 1577 C C . PRO A 1 203 ? -44.361 -53.795 37.094 1.00 44.28 203 PRO A C 1
ATOM 1579 O O . PRO A 1 203 ? -43.831 -52.953 36.381 1.00 44.28 203 PRO A O 1
ATOM 1582 N N . ALA A 1 204 ? -44.645 -54.982 36.543 1.00 36.44 204 ALA A N 1
ATOM 1583 C CA . ALA A 1 204 ? -45.924 -55.702 36.371 1.00 36.44 204 ALA A CA 1
ATOM 1584 C C . ALA A 1 204 ? -46.778 -55.211 35.176 1.00 36.44 204 ALA A C 1
ATOM 1586 O O . ALA A 1 204 ? -47.117 -54.035 35.095 1.00 36.44 204 ALA A O 1
ATOM 1587 N N . GLY A 1 205 ? -47.150 -56.168 34.309 1.00 34.25 205 GLY A N 1
ATOM 1588 C CA . GLY A 1 205 ? -47.962 -56.031 33.083 1.00 34.25 205 GLY A CA 1
ATOM 1589 C C . GLY A 1 205 ? -47.076 -56.039 31.827 1.00 34.25 205 GLY A C 1
ATOM 1590 O O . GLY A 1 205 ? -46.142 -55.258 31.758 1.00 34.25 205 GLY A O 1
ATOM 1591 N N . GLU A 1 206 ? -47.230 -56.888 30.812 1.00 41.09 206 GLU A N 1
ATOM 1592 C CA . GLU A 1 206 ? -48.426 -57.551 30.295 1.00 41.09 206 GLU A CA 1
ATOM 1593 C C . GLU A 1 206 ? -48.012 -58.705 29.351 1.00 41.09 206 GLU A C 1
ATOM 1595 O O . GLU A 1 206 ? -46.890 -58.774 28.855 1.00 41.09 206 GLU A O 1
ATOM 1600 N N . THR A 1 207 ? -48.930 -59.646 29.187 1.00 40.75 207 THR A N 1
ATOM 1601 C CA . THR A 1 207 ? -48.845 -60.990 28.598 1.00 40.75 207 THR A CA 1
ATOM 1602 C C . THR A 1 207 ? -48.793 -61.080 27.060 1.00 40.75 207 THR A C 1
ATOM 1604 O O . THR A 1 207 ? -49.214 -60.160 26.366 1.00 40.75 207 THR A O 1
ATOM 1607 N N . THR A 1 208 ? -48.465 -62.300 26.585 1.00 39.78 208 THR A N 1
ATOM 1608 C CA . THR A 1 208 ? -48.684 -62.938 25.250 1.00 39.78 208 THR A CA 1
ATOM 1609 C C . THR A 1 208 ? -47.589 -62.705 24.187 1.00 39.78 208 THR A C 1
ATOM 1611 O O . THR A 1 208 ? -47.111 -61.591 24.044 1.00 39.78 208 THR A O 1
ATOM 1614 N N . ASN A 1 209 ? -47.089 -63.681 23.410 1.00 36.88 209 ASN A N 1
ATOM 1615 C CA . ASN A 1 209 ? -47.554 -65.022 23.011 1.00 36.88 209 ASN A CA 1
ATOM 1616 C C . ASN A 1 209 ? -46.374 -65.919 22.545 1.00 36.88 209 ASN A C 1
ATOM 1618 O O . ASN A 1 209 ? -45.336 -65.386 22.152 1.00 36.88 209 ASN A O 1
ATOM 1622 N N . ALA A 1 210 ? -46.670 -67.228 22.449 1.00 35.12 210 ALA A N 1
ATOM 1623 C CA . ALA A 1 210 ? -45.931 -68.372 21.874 1.00 35.12 210 ALA A CA 1
ATOM 1624 C C . ALA A 1 210 ? -45.094 -69.214 22.850 1.00 35.12 210 ALA A C 1
ATOM 1626 O O . ALA A 1 210 ? -43.993 -68.782 23.251 1.00 35.12 210 ALA A O 1
#

Foldseek 3Di:
DVVVVVVCVVVVWPDDDPDPPTPDVPDPPQPDDPDQLQRQVVVVCVVVQKDFLVVQCVSCVVVVHDSVSSVVNVVVCVVVQQWDDQDDRIIGGNPDPDDRDDDPPPPPPVPVDDPDDLLVVVCVVQVPPQKDFLVVSLVVCVVVVHHSVVSVVSVVVCVVVQQWDDDDDRMIHGDPPPPPPPDDDPDPDDDDDDPDDDDDDDDDDDDDDD

Sequence (210 aa):
MGPIIAMLTRMGVRNIGYELRTDIPAFASKTAHDIKAEDFLTAWIADHPTFKAIDAVRHFRADGRTNGACYTALRTMVEKGTLKKLSSGNYARADVKALESPKPHKAASKTVKHERTGREEIERFIRNRKSFTVAQLRELFRQQERKGKSVSPIIVKLLGAKTIKRIGAGEYAAVTRKKTPTKPKKSAAERTTASRLNGSGSPAGETTNA